Protein AF-A0A7C5S0B5-F1 (afdb_monomer)

Secondary structure (DSSP, 8-state):
----SSSTTTGGGS-SSS-----TT---SS----EESEEEEES-SSS-HHHHHHHHT--SSSPEEHHHHHHHHHHHHHHHHHTT-TT-EEEEEEETTEEEEEEE--BEEEEEEE-S-HHHHHHHHHH---GGGB--HHHHHHHHHHHHHHHT-SEEEEEEEE-TT-TTTTS-HHHHHHHHHHSTT--------EEEEEEEESSPPPSS------TT----

Foldseek 3Di:
DDDDPPPVVVVVVPDPPFDPFDQPPDPPPDDPFQKALEEAEDDDDPDDPVVLCVQLVPDNGDIDTPVSVVSSQVSSQVVLVVQQLPQKDWAWTAHPRYIYIYIDSAAADAEAEADDDPVLSVVLRVQDDDDVNGDGRVSVVVSVVVSCVPVVFPDKDKDKDFDPPPPCLPPRPHNVVVVVVVDPDDRDPPDHGTHMYMYTDNDDDDPDDDDPPDPPPDDD

pLDDT: mean 73.64, std 22.33, range [30.52, 98.06]

Solvent-accessible surface area (backbone atoms only — not comparable to full-atom values): 13646 Å² total; per-residue (Å²): 145,86,88,81,77,78,64,71,64,65,62,60,74,76,49,98,67,88,76,82,79,74,64,94,85,63,85,64,93,74,69,79,83,58,61,21,56,46,78,46,81,43,62,66,77,92,56,54,70,68,56,50,34,60,61,33,66,61,64,98,74,56,74,42,40,60,67,54,50,54,54,21,52,51,40,42,52,53,50,41,41,76,70,22,23,76,55,51,46,77,31,68,48,75,53,97,47,27,32,40,37,40,35,45,56,26,35,47,66,48,80,45,75,48,60,93,46,71,68,62,45,52,52,51,60,71,68,64,78,53,72,93,44,28,46,36,55,56,61,48,52,52,51,52,56,50,48,28,68,75,72,64,40,73,44,78,48,74,48,78,40,73,49,85,82,51,92,53,79,83,49,55,67,54,60,48,50,64,55,53,75,72,49,84,88,66,80,81,74,79,72,50,58,28,26,41,37,35,44,48,35,76,67,79,81,67,98,62,93,75,80,81,83,73,84,81,82,74,89,131

Mean predicted aligned error: 12.92 Å

Nearest PDB structures (foldseek):
  2x8x-assembly1_X  TM=7.520E-01  e=1.114E-07  Thermosynechococcus vestitus
  6wim-assembly1_A  TM=6.550E-01  e=5.922E-06  Escherichia coli
  8bwc-assembly1_A  TM=3.814E-01  e=1.983E-07  Escherichia coli
  7ttc-assembly1_A  TM=4.206E-01  e=3.546E-06  Escherichia coli
  4ql0-assembly1_A  TM=5.187E-01  e=1.124E-05  Bordetella pertussis Tohama I

Sequence (220 aa):
MRIHLSVLFLILLTSPLYSKIYPLDSPSKDTKEQKGNKIKIYGNKIFTNEDILKVGRINDKGSFSRNDIVSTVKRIENFYVSKGYDLVEIGYILLMEEWFIFINEGRIGKIIIKGEDSLKTLLLKNAIRFKEDTFNSIDLKNMMEQIKREYGFKRVQYRLIPIPDNKTTRIPFSQKLTGMFTFENTRSYIEPSYDLMIVVKKKDWGEGLGASLDYSSFGL

Structure (mmCIF, N/CA/C/O backbone):
data_AF-A0A7C5S0B5-F1
#
_entry.id   AF-A0A7C5S0B5-F1
#
loop_
_atom_site.group_PDB
_atom_site.id
_atom_site.type_symbol
_atom_site.label_atom_id
_atom_site.label_alt_id
_atom_site.label_comp_id
_atom_site.label_asym_id
_atom_site.label_entity_id
_atom_site.label_seq_id
_atom_site.pdbx_PDB_ins_code
_atom_site.Cartn_x
_atom_site.Cartn_y
_atom_site.Cartn_z
_atom_site.occupancy
_atom_site.B_iso_or_equiv
_atom_site.auth_seq_id
_atom_site.auth_comp_id
_atom_site.auth_asym_id
_atom_site.auth_atom_id
_atom_site.pdbx_PDB_model_num
ATOM 1 N N . MET A 1 1 ? 8.335 33.887 -24.768 1.00 35.94 1 MET A N 1
ATOM 2 C CA . MET A 1 1 ? 7.779 33.363 -26.032 1.00 35.94 1 MET A CA 1
ATOM 3 C C . MET A 1 1 ? 7.562 31.864 -25.864 1.00 35.94 1 MET A C 1
ATOM 5 O O . MET A 1 1 ? 8.482 31.076 -26.016 1.00 35.94 1 MET A O 1
ATOM 9 N N . ARG A 1 2 ? 6.382 31.499 -25.358 1.00 42.25 2 ARG A N 1
ATOM 10 C CA . ARG A 1 2 ? 5.921 30.127 -25.119 1.00 42.25 2 ARG A CA 1
ATOM 11 C C . ARG A 1 2 ? 4.780 29.904 -26.096 1.00 42.25 2 ARG A C 1
ATOM 13 O O . ARG A 1 2 ? 3.910 30.759 -26.114 1.00 42.25 2 ARG A O 1
ATOM 20 N N . ILE A 1 3 ? 4.843 28.817 -26.859 1.00 40.16 3 ILE A N 1
ATOM 21 C CA . ILE A 1 3 ? 3.796 28.086 -27.602 1.00 40.16 3 ILE A CA 1
ATOM 22 C C . ILE A 1 3 ? 4.568 27.400 -28.736 1.00 40.16 3 ILE A C 1
ATOM 24 O O . ILE A 1 3 ? 5.044 28.093 -29.623 1.00 40.16 3 ILE A O 1
ATOM 28 N N . HIS A 1 4 ? 4.764 26.077 -28.648 1.00 31.73 4 HIS A N 1
ATOM 29 C CA . HIS A 1 4 ? 4.914 25.192 -29.823 1.00 31.73 4 HIS A CA 1
ATOM 30 C C . HIS A 1 4 ? 5.034 23.686 -29.511 1.00 31.73 4 HIS A C 1
ATOM 32 O O . HIS A 1 4 ? 5.333 22.912 -30.412 1.00 31.73 4 HIS A O 1
ATOM 38 N N . LEU A 1 5 ? 4.753 23.220 -28.285 1.00 33.12 5 LEU A N 1
ATOM 39 C CA . LEU A 1 5 ? 4.732 21.772 -28.004 1.00 33.12 5 LEU A CA 1
ATOM 40 C C . LEU A 1 5 ? 3.345 21.118 -28.139 1.00 33.12 5 LEU A C 1
ATOM 42 O O . LEU A 1 5 ? 3.252 19.897 -28.144 1.00 33.12 5 LEU A O 1
ATOM 46 N N . SER A 1 6 ? 2.275 21.905 -28.283 1.00 32.94 6 SER A N 1
ATOM 47 C CA . SER A 1 6 ? 0.892 21.407 -28.220 1.00 32.94 6 SER A CA 1
ATOM 48 C C . SER A 1 6 ? 0.357 20.831 -29.537 1.00 32.94 6 SER A C 1
ATOM 50 O O . SER A 1 6 ? -0.649 20.136 -29.530 1.00 32.94 6 SER A O 1
ATOM 52 N N . VAL A 1 7 ? 0.999 21.112 -30.676 1.00 31.11 7 VAL A N 1
ATOM 53 C CA . VAL A 1 7 ? 0.466 20.727 -32.001 1.00 31.11 7 VAL A CA 1
ATOM 54 C C . VAL A 1 7 ? 1.123 19.454 -32.544 1.00 31.11 7 VAL A C 1
ATOM 56 O O . VAL A 1 7 ? 0.505 18.719 -33.308 1.00 31.11 7 VAL A O 1
ATOM 59 N N . LEU A 1 8 ? 2.340 19.123 -32.099 1.00 32.19 8 LEU A N 1
ATOM 60 C CA . LEU A 1 8 ? 3.055 17.956 -32.623 1.00 32.19 8 LEU A CA 1
ATOM 61 C C . LEU A 1 8 ? 2.500 16.615 -32.105 1.00 32.19 8 LEU A C 1
ATOM 63 O O . LEU A 1 8 ? 2.696 15.592 -32.751 1.00 32.19 8 LEU A O 1
ATOM 67 N N . PHE A 1 9 ? 1.783 16.612 -30.976 1.00 34.41 9 PHE A N 1
ATOM 68 C CA . PHE A 1 9 ? 1.206 15.388 -30.405 1.00 34.41 9 PHE A CA 1
ATOM 69 C C . PHE A 1 9 ? -0.182 15.049 -30.969 1.00 34.41 9 PH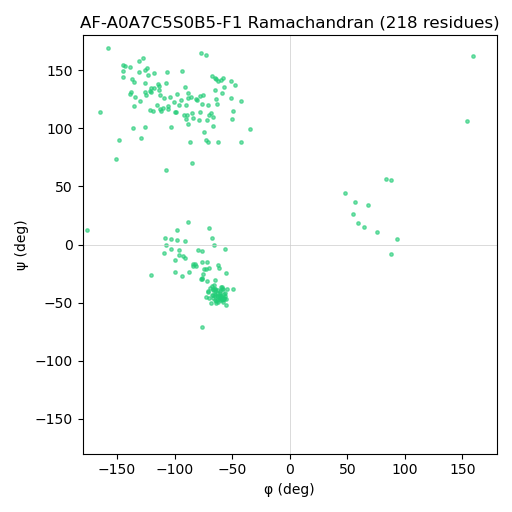E A C 1
ATOM 71 O O . PHE A 1 9 ? -0.553 13.880 -31.019 1.00 34.41 9 PHE A O 1
ATOM 78 N N . LEU A 1 10 ? -0.915 16.047 -31.480 1.00 30.52 10 LEU A N 1
ATOM 79 C CA . LEU A 1 10 ? -2.237 15.836 -32.079 1.00 30.52 10 LEU A CA 1
ATOM 80 C C . LEU A 1 10 ? -2.153 15.192 -33.478 1.00 30.52 10 LEU A C 1
ATOM 82 O O . LEU A 1 10 ? -3.078 14.507 -33.902 1.00 30.52 10 LEU A O 1
ATOM 86 N N . ILE A 1 11 ? -1.030 15.365 -34.186 1.00 32.28 11 ILE A N 1
ATOM 87 C CA . ILE A 1 11 ? -0.817 14.801 -35.533 1.00 32.28 11 ILE A CA 1
ATOM 88 C C . ILE A 1 11 ? -0.384 13.320 -35.482 1.00 32.28 11 ILE A C 1
ATOM 90 O O . ILE A 1 11 ? -0.568 12.591 -36.451 1.00 32.28 11 ILE A O 1
ATOM 94 N N . LEU A 1 12 ? 0.105 12.824 -34.340 1.00 35.41 12 LEU A N 1
ATOM 95 C CA . LEU A 1 12 ? 0.506 11.417 -34.182 1.00 35.41 12 LEU A CA 1
ATOM 96 C C . LEU A 1 12 ? -0.669 10.451 -33.936 1.00 35.41 12 LEU A C 1
ATOM 98 O O . LEU A 1 12 ? -0.467 9.240 -33.898 1.00 35.41 12 LEU A O 1
ATOM 102 N N . LEU A 1 13 ? -1.898 10.962 -33.798 1.00 36.34 13 LEU A N 1
ATOM 103 C CA . LEU A 1 13 ? -3.105 10.161 -33.551 1.00 36.34 13 LEU A CA 1
ATOM 104 C C . LEU A 1 13 ? -3.913 9.816 -34.814 1.00 36.34 13 LEU A C 1
ATOM 106 O O . LEU A 1 13 ? -4.871 9.053 -34.723 1.00 36.34 13 LEU A O 1
ATOM 110 N N . THR A 1 14 ? -3.536 10.325 -35.993 1.00 37.00 14 THR A N 1
ATOM 111 C CA . THR A 1 14 ? -4.18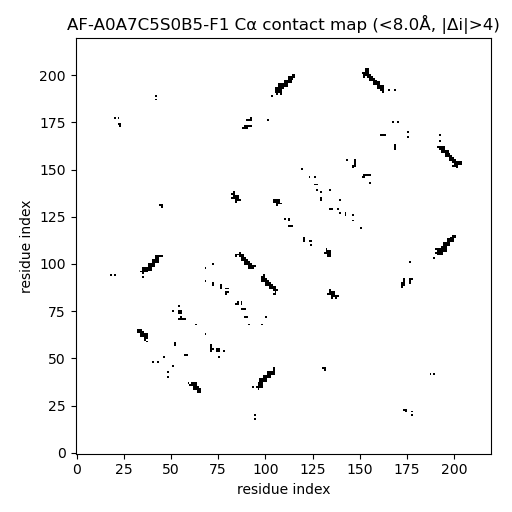7 9.970 -37.273 1.00 37.00 14 THR A CA 1
ATOM 112 C C . THR A 1 14 ? -3.319 9.104 -38.180 1.00 37.00 14 THR A C 1
ATOM 114 O O . THR A 1 14 ? -3.802 8.593 -39.190 1.00 37.00 14 THR A O 1
ATOM 117 N N . SER A 1 15 ? -2.053 8.876 -37.822 1.00 31.83 15 SER A N 1
ATOM 118 C CA . SER A 1 15 ? -1.213 7.908 -38.517 1.00 31.83 15 SER A CA 1
ATOM 119 C C . SER A 1 15 ? -1.527 6.488 -38.024 1.00 31.83 15 SER A C 1
ATOM 121 O O . SER A 1 15 ? -1.350 6.217 -36.837 1.00 31.83 15 SER A O 1
ATOM 123 N N . PRO A 1 16 ? -1.886 5.530 -38.900 1.00 36.62 16 PRO A N 1
ATOM 124 C CA . PRO A 1 16 ? -2.085 4.119 -38.530 1.00 36.62 16 PRO A CA 1
ATOM 125 C C . PRO A 1 16 ? -0.770 3.392 -38.166 1.00 36.62 16 PRO A C 1
ATOM 127 O O . PRO A 1 16 ? -0.713 2.166 -38.084 1.00 36.62 16 PRO A O 1
ATOM 130 N N . LEU A 1 17 ? 0.307 4.145 -37.950 1.00 35.66 17 LEU A N 1
ATOM 131 C CA . LEU A 1 17 ? 1.641 3.683 -37.621 1.00 35.66 17 LEU A CA 1
ATOM 132 C C . LEU A 1 17 ? 1.945 4.114 -36.180 1.00 35.66 17 LEU A C 1
ATOM 134 O O . LEU A 1 17 ? 2.069 5.299 -35.905 1.00 35.66 17 LEU A O 1
ATOM 138 N N . TYR A 1 18 ? 2.109 3.126 -35.295 1.00 39.12 18 TYR A N 1
ATOM 139 C CA . TYR A 1 18 ? 2.697 3.235 -33.949 1.00 39.12 18 TYR A CA 1
ATOM 140 C C . TYR A 1 18 ? 1.822 3.682 -32.761 1.00 39.12 18 TYR A C 1
ATOM 142 O O . TYR A 1 18 ? 2.221 4.507 -31.948 1.00 39.12 18 TYR A O 1
ATOM 150 N N . SER A 1 19 ? 0.723 2.972 -32.509 1.00 34.66 19 SER A N 1
ATOM 151 C CA . SER A 1 19 ? 0.294 2.711 -31.123 1.00 34.66 19 SER A CA 1
ATOM 152 C C . SER A 1 19 ? -0.462 1.385 -31.026 1.00 34.66 19 SER A C 1
ATOM 154 O O . SER A 1 19 ? -1.676 1.320 -30.863 1.00 34.66 19 SER A O 1
ATOM 156 N N . LYS A 1 20 ? 0.263 0.262 -31.116 1.00 36.62 20 LYS A N 1
ATOM 157 C CA . LYS A 1 20 ? -0.316 -1.008 -30.658 1.00 36.62 20 LYS A CA 1
ATOM 158 C C . LYS A 1 20 ? -0.365 -0.984 -29.131 1.00 36.62 20 LYS A C 1
ATOM 160 O O . LYS A 1 20 ? 0.589 -1.363 -28.459 1.00 36.62 20 LYS A O 1
ATOM 165 N N . ILE A 1 21 ? -1.476 -0.491 -28.601 1.00 41.06 21 ILE A N 1
ATOM 166 C CA . ILE A 1 21 ? -1.868 -0.671 -27.207 1.00 41.06 21 ILE A CA 1
ATOM 167 C C . ILE A 1 21 ? -2.290 -2.136 -27.079 1.00 41.06 21 ILE A C 1
ATOM 169 O O . ILE A 1 21 ? -3.320 -2.537 -27.615 1.00 41.06 21 ILE A O 1
ATOM 173 N N . TYR A 1 22 ? -1.466 -2.957 -26.431 1.00 43.47 22 TYR A N 1
ATOM 174 C CA . TYR A 1 22 ? -1.792 -4.361 -26.198 1.00 43.47 22 TYR A CA 1
ATOM 175 C C . TYR A 1 22 ? -2.499 -4.493 -24.844 1.00 43.47 22 TYR A C 1
ATOM 177 O O . TYR A 1 22 ? -1.854 -4.278 -23.815 1.00 43.47 22 TYR A O 1
ATOM 185 N N . PRO A 1 23 ? -3.800 -4.835 -24.802 1.00 41.38 23 PRO A N 1
ATOM 186 C CA . PRO A 1 23 ? -4.447 -5.186 -23.544 1.00 41.38 23 PRO A CA 1
ATOM 187 C C . PRO A 1 23 ? -3.777 -6.434 -22.945 1.00 41.38 23 PRO A C 1
ATOM 189 O O . PRO A 1 23 ? -3.417 -7.362 -23.674 1.00 41.38 23 PRO A O 1
ATOM 192 N N . LEU A 1 24 ? -3.607 -6.450 -21.614 1.00 47.84 24 LEU A N 1
ATOM 193 C CA . LEU A 1 24 ? -2.826 -7.463 -20.882 1.00 47.84 24 LEU A CA 1
ATOM 194 C C . LEU A 1 24 ? -3.266 -8.918 -21.126 1.00 47.84 24 LEU A C 1
ATOM 196 O O . LEU A 1 24 ? -2.424 -9.811 -21.004 1.00 47.84 24 LEU A O 1
ATOM 200 N N . ASP A 1 25 ? -4.526 -9.129 -21.515 1.00 41.09 25 ASP A N 1
ATOM 201 C CA . ASP A 1 25 ? -5.170 -10.446 -21.592 1.00 41.09 25 ASP A CA 1
ATOM 202 C C . ASP A 1 25 ? -5.291 -11.000 -23.022 1.00 41.09 25 ASP A C 1
ATOM 204 O O . ASP A 1 25 ? -5.900 -12.046 -23.228 1.00 41.09 25 ASP A O 1
ATOM 208 N N . SER A 1 26 ? -4.734 -10.327 -24.036 1.00 39.91 26 SER A N 1
ATOM 209 C CA . SER A 1 26 ? -4.741 -10.861 -25.404 1.00 39.91 26 SER A CA 1
ATOM 210 C C . SER A 1 26 ? -3.561 -11.814 -25.630 1.00 39.91 26 SER A C 1
ATOM 212 O O . SER A 1 26 ? -2.416 -11.352 -25.670 1.00 39.91 26 SER A O 1
ATOM 214 N N . PRO A 1 27 ? -3.791 -13.127 -25.838 1.00 35.91 27 PRO A N 1
ATOM 215 C CA . PRO A 1 27 ? -2.754 -14.023 -26.327 1.00 35.91 27 PRO A CA 1
ATOM 216 C C . PRO A 1 27 ? -2.482 -13.687 -27.799 1.00 35.91 27 PRO A C 1
ATOM 218 O O . PRO A 1 27 ? -3.108 -14.236 -28.706 1.00 35.91 27 PRO A O 1
ATOM 221 N N . SER A 1 28 ? -1.575 -12.744 -28.070 1.00 41.66 28 SER A N 1
ATOM 222 C CA . SER A 1 28 ? -1.142 -12.487 -29.443 1.00 41.66 28 SER A CA 1
ATOM 223 C C . SER A 1 28 ? -0.336 -13.683 -29.947 1.00 41.66 28 SER A C 1
ATOM 225 O O . SER A 1 28 ? 0.767 -13.951 -29.480 1.00 41.66 28 SER A O 1
ATOM 227 N N . LYS A 1 29 ? -0.889 -14.395 -30.933 1.00 42.19 29 LYS A N 1
ATOM 228 C CA . LYS A 1 29 ? -0.238 -15.503 -31.655 1.00 42.19 29 LYS A CA 1
ATOM 229 C C . LYS A 1 29 ? 0.977 -15.088 -32.504 1.00 42.19 29 LYS A C 1
ATOM 231 O O . LYS A 1 29 ? 1.617 -15.953 -33.077 1.00 42.19 29 LYS A O 1
ATOM 236 N N . ASP A 1 30 ? 1.328 -13.805 -32.517 1.00 50.88 30 ASP A N 1
ATOM 237 C CA . ASP A 1 30 ? 2.530 -13.258 -33.145 1.00 50.88 30 ASP A CA 1
ATOM 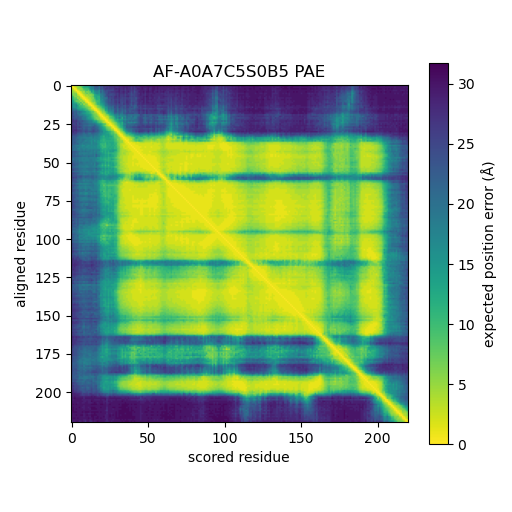238 C C . ASP A 1 30 ? 3.159 -12.250 -32.184 1.00 50.88 30 ASP A C 1
ATOM 240 O O . ASP A 1 30 ? 2.683 -11.120 -32.065 1.00 50.88 30 ASP A O 1
ATOM 244 N N . THR A 1 31 ? 4.208 -12.636 -31.458 1.00 46.72 31 THR A N 1
ATOM 245 C CA . THR A 1 31 ? 4.844 -11.716 -30.505 1.00 46.72 31 THR A CA 1
ATOM 246 C C . THR A 1 31 ? 6.342 -11.674 -30.751 1.00 46.72 31 THR A C 1
ATOM 248 O O . THR A 1 31 ? 7.104 -12.445 -30.175 1.00 46.72 31 THR A O 1
ATOM 251 N N . LYS A 1 32 ? 6.784 -10.729 -31.593 1.00 58.28 32 LYS A N 1
ATOM 252 C CA . LYS A 1 32 ? 8.131 -10.170 -31.422 1.00 58.28 32 LYS A CA 1
ATOM 253 C C . LYS A 1 32 ? 8.240 -9.743 -29.960 1.00 58.28 32 LYS A C 1
ATOM 255 O O . LYS A 1 32 ? 7.362 -9.033 -29.468 1.00 58.28 32 LYS A O 1
ATOM 260 N N . GLU A 1 33 ? 9.265 -10.235 -29.276 1.00 67.12 33 GLU A N 1
ATOM 261 C CA . GLU A 1 33 ? 9.509 -9.972 -27.862 1.00 67.12 33 GLU A CA 1
ATOM 262 C C . GLU A 1 33 ? 9.432 -8.461 -27.596 1.00 67.12 33 GLU A C 1
ATOM 264 O O . GLU A 1 33 ? 10.207 -7.681 -28.151 1.00 67.12 33 GLU A O 1
ATOM 269 N N . GLN A 1 34 ? 8.443 -8.036 -26.806 1.00 73.06 34 GLN A N 1
ATOM 270 C CA . GLN A 1 34 ? 8.265 -6.627 -26.473 1.00 73.06 34 GLN A CA 1
ATOM 271 C C . GLN A 1 34 ? 9.390 -6.199 -25.536 1.00 73.06 34 GLN A C 1
ATOM 273 O O . GLN A 1 34 ? 9.537 -6.758 -24.444 1.00 73.06 34 GLN A O 1
ATOM 278 N N . LYS A 1 35 ? 10.171 -5.215 -25.980 1.00 82.88 35 LYS A N 1
ATOM 279 C CA . LYS A 1 35 ? 11.320 -4.681 -25.260 1.00 82.88 35 LYS A CA 1
ATOM 280 C C . LYS A 1 35 ? 11.194 -3.173 -25.101 1.00 82.88 35 LYS A C 1
ATOM 282 O O . LYS A 1 35 ? 10.766 -2.484 -26.023 1.00 82.88 35 LYS A O 1
ATOM 287 N N . GLY A 1 36 ? 11.559 -2.685 -23.923 1.00 82.94 36 GLY A N 1
ATOM 288 C CA . GLY A 1 36 ? 11.656 -1.261 -23.618 1.00 82.94 36 GLY A CA 1
ATOM 289 C C . GLY A 1 36 ? 12.994 -0.963 -22.959 1.00 82.94 36 GLY A C 1
ATOM 290 O O . GLY A 1 36 ? 13.536 -1.812 -22.263 1.00 82.94 36 GLY A O 1
ATOM 291 N N . ASN A 1 37 ? 13.543 0.224 -23.171 1.00 87.12 37 ASN A N 1
ATOM 292 C CA . ASN A 1 37 ? 14.909 0.560 -22.755 1.00 87.12 37 ASN A CA 1
ATOM 293 C C . ASN A 1 37 ? 14.955 1.431 -21.492 1.00 87.12 37 ASN A C 1
ATOM 295 O O . ASN A 1 37 ? 16.030 1.761 -20.999 1.00 87.12 37 ASN A O 1
ATOM 299 N N . LYS A 1 38 ? 13.789 1.838 -20.980 1.00 88.56 38 LYS A N 1
ATOM 300 C CA . LYS A 1 38 ? 13.650 2.661 -19.775 1.00 88.56 38 LYS A CA 1
ATOM 301 C C . LYS A 1 38 ? 12.432 2.233 -18.975 1.00 88.56 38 LYS A C 1
ATOM 303 O O . LYS A 1 38 ? 11.461 1.735 -19.543 1.00 88.56 38 LYS A O 1
ATOM 308 N N . ILE A 1 39 ? 12.485 2.479 -17.669 1.00 89.44 39 ILE A N 1
ATOM 309 C CA . ILE A 1 39 ? 11.367 2.280 -16.749 1.00 89.44 39 ILE A CA 1
ATOM 310 C C . ILE A 1 39 ? 11.058 3.610 -16.068 1.00 89.44 39 ILE A C 1
ATOM 312 O O . ILE A 1 39 ? 11.959 4.285 -15.573 1.00 89.44 39 ILE A O 1
ATOM 316 N N . LYS A 1 40 ? 9.781 3.980 -16.029 1.00 89.06 40 LYS A N 1
ATOM 317 C CA . LYS A 1 40 ? 9.268 5.124 -15.274 1.00 89.06 40 LYS A CA 1
ATOM 318 C C . LYS A 1 40 ? 8.233 4.637 -14.271 1.00 89.06 40 LYS A C 1
ATOM 320 O O . LYS A 1 40 ? 7.383 3.821 -14.616 1.00 89.06 40 LYS A O 1
ATOM 325 N N . ILE A 1 41 ? 8.318 5.128 -13.040 1.00 89.56 41 ILE A N 1
ATOM 326 C CA . ILE A 1 41 ? 7.463 4.708 -11.926 1.00 89.56 41 ILE A CA 1
ATOM 327 C C . ILE A 1 41 ? 6.588 5.888 -11.501 1.00 89.56 41 ILE A C 1
ATOM 329 O O . ILE A 1 41 ? 7.060 7.025 -11.438 1.00 89.56 41 ILE A O 1
ATOM 333 N N . TYR A 1 42 ? 5.313 5.609 -11.233 1.00 89.31 42 TYR A N 1
ATOM 334 C CA . TYR A 1 42 ? 4.315 6.596 -10.833 1.00 89.31 42 TYR A CA 1
ATOM 335 C C . TYR A 1 42 ? 3.412 6.066 -9.721 1.00 89.31 42 TYR A C 1
ATOM 337 O O . TYR A 1 42 ? 3.124 4.873 -9.654 1.00 89.31 42 TYR A O 1
ATOM 345 N N . GLY A 1 43 ? 2.881 6.983 -8.911 1.00 87.06 43 GLY A N 1
ATOM 346 C CA . GLY A 1 43 ? 1.859 6.690 -7.900 1.00 87.06 43 GLY A CA 1
ATOM 347 C C . GLY A 1 43 ? 2.406 6.273 -6.533 1.00 87.06 43 GLY A C 1
ATOM 348 O O . GLY A 1 43 ? 1.646 6.240 -5.571 1.00 87.06 43 GLY A O 1
ATOM 349 N N . ASN A 1 44 ? 3.716 6.054 -6.412 1.00 91.38 44 ASN A N 1
ATOM 350 C CA . ASN A 1 44 ? 4.377 5.833 -5.132 1.00 91.38 44 ASN A CA 1
ATOM 351 C C . ASN A 1 44 ? 4.542 7.147 -4.353 1.00 91.38 44 ASN A C 1
ATOM 353 O O . ASN A 1 44 ? 5.184 8.092 -4.816 1.00 91.38 44 ASN A O 1
ATOM 357 N N . LYS A 1 45 ? 3.965 7.203 -3.154 1.00 92.69 45 LYS A N 1
ATOM 358 C CA . LYS A 1 45 ? 4.137 8.291 -2.183 1.00 92.69 45 LYS A CA 1
ATOM 359 C C . LYS A 1 45 ? 4.713 7.792 -0.864 1.00 92.69 45 LYS A C 1
ATOM 361 O O . LYS A 1 45 ? 5.350 8.558 -0.143 1.00 92.69 45 LYS A O 1
ATOM 366 N N . ILE A 1 46 ? 4.499 6.521 -0.529 1.00 95.88 46 ILE A N 1
ATOM 367 C CA . ILE A 1 46 ? 5.023 5.927 0.701 1.00 95.88 46 ILE A CA 1
ATOM 368 C C . ILE A 1 46 ? 6.531 5.705 0.611 1.00 95.88 46 ILE A C 1
ATOM 370 O O . ILE A 1 46 ? 7.233 6.028 1.577 1.00 95.88 46 ILE A O 1
ATOM 374 N N . PHE A 1 47 ? 6.994 5.161 -0.515 1.00 96.19 47 PHE A N 1
ATOM 375 C CA . PHE A 1 47 ? 8.395 4.837 -0.793 1.00 96.19 47 PHE A CA 1
ATOM 376 C C . PHE A 1 47 ? 8.907 5.649 -1.979 1.00 96.19 47 PHE A C 1
ATOM 378 O O . PHE A 1 47 ? 8.146 5.969 -2.897 1.00 96.19 47 PHE A O 1
ATOM 385 N N . THR A 1 48 ? 10.194 5.991 -1.972 1.00 94.94 48 THR A N 1
ATOM 386 C CA . THR A 1 48 ? 10.768 6.818 -3.039 1.00 94.94 48 THR A CA 1
ATOM 387 C C . THR A 1 48 ? 11.015 5.998 -4.303 1.00 94.94 48 THR A C 1
ATOM 389 O O . THR A 1 48 ? 11.027 4.767 -4.272 1.00 94.94 48 THR A O 1
ATOM 392 N N . ASN A 1 49 ? 11.234 6.664 -5.440 1.00 91.75 49 ASN A N 1
ATOM 393 C CA . ASN A 1 49 ? 11.564 5.957 -6.680 1.00 91.75 49 ASN A CA 1
ATOM 394 C C . ASN A 1 49 ? 12.835 5.116 -6.524 1.00 91.75 49 ASN A C 1
ATOM 396 O O . ASN A 1 49 ? 12.899 4.007 -7.045 1.00 91.75 49 ASN A O 1
ATOM 400 N N . GLU A 1 50 ? 13.818 5.601 -5.770 1.00 93.44 50 GLU A N 1
ATOM 401 C CA . GLU A 1 50 ? 15.068 4.894 -5.492 1.00 93.44 50 GLU A CA 1
ATOM 402 C C . GLU A 1 50 ? 14.822 3.590 -4.720 1.00 93.44 50 GLU A C 1
ATOM 404 O O . GLU A 1 50 ? 15.401 2.557 -5.068 1.00 93.44 50 GLU A O 1
ATOM 409 N N . ASP A 1 51 ? 13.926 3.606 -3.726 1.00 94.75 51 ASP A N 1
ATOM 410 C CA . ASP A 1 51 ? 13.524 2.402 -2.991 1.00 94.75 51 ASP A CA 1
ATOM 411 C C . ASP A 1 51 ? 12.901 1.367 -3.936 1.00 94.75 51 ASP A C 1
ATOM 413 O O . ASP A 1 51 ? 13.279 0.190 -3.926 1.00 94.75 51 ASP A O 1
ATOM 417 N N . ILE A 1 52 ? 11.974 1.815 -4.791 1.00 95.38 52 ILE A N 1
ATOM 418 C CA . ILE A 1 52 ? 11.263 0.942 -5.731 1.00 95.38 52 ILE A CA 1
ATOM 419 C C . ILE A 1 52 ? 12.214 0.370 -6.786 1.00 95.38 52 ILE A C 1
ATOM 421 O O . ILE A 1 52 ? 12.165 -0.830 -7.058 1.00 95.38 52 ILE A O 1
ATOM 425 N N . LEU A 1 53 ? 13.112 1.184 -7.347 1.00 92.50 53 LEU A N 1
ATOM 426 C CA . LEU A 1 53 ? 14.121 0.734 -8.311 1.00 92.50 53 LEU A CA 1
ATOM 427 C C . LEU A 1 53 ? 15.045 -0.320 -7.691 1.00 92.50 53 LEU A C 1
ATOM 429 O O . LEU A 1 53 ? 15.291 -1.371 -8.294 1.00 92.50 53 LEU A O 1
ATOM 433 N N . LYS A 1 54 ? 15.491 -0.091 -6.450 1.00 94.25 54 LYS A N 1
ATOM 434 C CA . LYS A 1 54 ? 16.352 -1.018 -5.707 1.00 94.25 54 LYS A CA 1
ATOM 435 C C . LYS A 1 54 ? 15.661 -2.355 -5.439 1.00 94.25 54 LYS A C 1
ATOM 437 O O . LYS A 1 54 ? 16.245 -3.407 -5.700 1.00 94.25 54 LYS A O 1
ATOM 442 N N . VAL A 1 55 ? 14.420 -2.337 -4.955 1.00 95.50 55 VAL A N 1
ATOM 443 C CA . VAL A 1 55 ? 13.612 -3.550 -4.713 1.00 95.50 55 VAL A CA 1
ATOM 444 C C . VAL A 1 55 ? 13.304 -4.280 -6.020 1.00 95.50 55 VAL A C 1
ATOM 446 O O . VAL A 1 55 ? 13.424 -5.506 -6.106 1.00 95.50 55 VAL A O 1
ATOM 449 N N . GLY A 1 56 ? 12.951 -3.520 -7.056 1.00 91.75 56 GLY A N 1
ATOM 450 C CA . GLY A 1 56 ? 12.693 -4.015 -8.400 1.00 91.75 56 GLY A CA 1
ATOM 451 C C . GLY A 1 56 ? 13.915 -4.659 -9.050 1.00 91.75 56 GLY A C 1
ATOM 452 O O . GLY A 1 56 ? 13.744 -5.455 -9.973 1.00 91.75 56 GLY A O 1
ATOM 453 N N . ARG A 1 57 ? 15.123 -4.398 -8.525 1.00 91.12 57 ARG A N 1
ATOM 454 C CA . ARG A 1 57 ? 16.418 -4.754 -9.129 1.00 91.12 57 ARG A CA 1
ATOM 455 C C . ARG A 1 57 ? 16.555 -4.175 -10.537 1.00 91.12 57 ARG A C 1
ATOM 457 O O . ARG A 1 57 ? 17.093 -4.822 -11.430 1.00 91.12 57 ARG A O 1
ATOM 464 N N . ILE A 1 58 ? 16.022 -2.973 -10.724 1.00 85.88 58 ILE A N 1
ATOM 465 C CA . ILE A 1 58 ? 16.085 -2.252 -11.988 1.00 85.88 58 ILE A CA 1
ATOM 466 C C . ILE A 1 58 ? 17.449 -1.569 -12.060 1.00 85.88 58 ILE A C 1
ATOM 468 O O . ILE A 1 58 ? 17.830 -0.828 -11.156 1.00 85.88 58 ILE A O 1
ATOM 472 N N . ASN A 1 59 ? 18.184 -1.827 -13.133 1.00 79.50 59 ASN A N 1
ATOM 473 C CA . ASN A 1 59 ? 19.415 -1.133 -13.475 1.00 79.50 59 ASN A CA 1
ATOM 474 C C . ASN A 1 59 ? 19.164 -0.207 -14.673 1.00 79.50 59 ASN A C 1
ATOM 476 O O . ASN A 1 59 ? 18.537 -0.608 -15.640 1.00 79.50 59 ASN A O 1
ATOM 480 N N . ASP A 1 60 ? 19.710 1.009 -14.679 1.00 68.75 60 ASP A N 1
ATOM 481 C CA . ASP A 1 60 ? 19.476 1.992 -15.763 1.00 68.75 60 ASP A CA 1
ATOM 482 C C . ASP A 1 60 ? 20.094 1.603 -17.124 1.00 68.75 60 ASP A C 1
ATOM 484 O O . ASP A 1 60 ? 20.111 2.388 -18.073 1.00 68.75 60 ASP A O 1
ATOM 488 N N . LYS A 1 61 ? 20.656 0.397 -17.224 1.00 66.94 61 LYS A N 1
ATOM 489 C CA . LYS A 1 61 ? 21.371 -0.116 -18.387 1.00 66.94 61 LYS A CA 1
ATOM 490 C C . LYS A 1 61 ? 20.753 -1.441 -18.799 1.00 66.94 61 LYS A C 1
ATOM 492 O O . LYS A 1 61 ? 21.065 -2.475 -18.215 1.00 66.94 61 LYS A O 1
ATOM 497 N N . GLY A 1 62 ? 19.919 -1.417 -19.829 1.00 72.50 62 GLY A N 1
ATOM 498 C CA . GLY A 1 62 ? 19.402 -2.645 -20.411 1.00 72.50 62 GLY A CA 1
ATOM 499 C C . GLY A 1 62 ? 18.134 -2.441 -21.214 1.00 72.50 62 GLY A C 1
ATOM 500 O O . GLY A 1 62 ? 17.442 -1.434 -21.095 1.00 72.50 62 GLY A O 1
ATOM 501 N N . SER A 1 63 ? 17.849 -3.436 -22.042 1.00 85.06 63 SER A N 1
ATOM 502 C CA . SER A 1 63 ? 16.543 -3.608 -22.652 1.00 85.06 63 SER A CA 1
ATOM 503 C C . SER A 1 63 ? 15.753 -4.579 -21.779 1.00 85.06 63 SER A C 1
ATOM 505 O O . SER A 1 63 ? 16.231 -5.676 -21.499 1.00 85.06 63 SER A O 1
ATOM 507 N N . PHE A 1 64 ? 14.577 -4.170 -21.323 1.00 88.44 64 PHE A N 1
ATOM 508 C CA . PHE A 1 64 ? 13.703 -4.941 -20.449 1.00 88.44 64 PHE A CA 1
ATOM 509 C C . PHE A 1 64 ? 12.654 -5.668 -21.272 1.00 88.44 64 PHE A C 1
ATOM 511 O O . PHE A 1 64 ? 11.839 -5.033 -21.955 1.00 88.44 64 PHE A O 1
ATOM 518 N N . SER A 1 65 ? 12.646 -6.993 -21.170 1.00 90.31 65 SER A N 1
ATOM 519 C CA . SER A 1 65 ? 11.563 -7.818 -21.690 1.00 90.31 65 SER A CA 1
ATOM 520 C C . SER A 1 65 ? 10.309 -7.677 -20.822 1.00 90.31 65 SER A C 1
ATOM 522 O O . SER A 1 65 ? 10.361 -7.276 -19.655 1.00 90.31 65 SER A O 1
ATOM 524 N N . ARG A 1 66 ? 9.157 -8.092 -21.357 1.00 88.06 66 ARG A N 1
ATOM 525 C CA . ARG A 1 66 ? 7.920 -8.208 -20.566 1.00 88.06 66 ARG A CA 1
ATOM 526 C C . ARG A 1 66 ? 8.108 -9.083 -19.318 1.00 88.06 66 ARG A C 1
ATOM 528 O O . ARG A 1 66 ? 7.570 -8.753 -18.265 1.00 88.06 66 ARG A O 1
ATOM 535 N N . ASN A 1 67 ? 8.875 -10.170 -19.415 1.00 90.19 67 ASN A N 1
ATOM 536 C CA . ASN A 1 67 ? 9.112 -11.079 -18.290 1.00 90.19 67 ASN A CA 1
ATOM 537 C C . ASN A 1 67 ? 9.917 -10.402 -17.173 1.00 90.19 67 ASN A C 1
ATOM 539 O O . ASN A 1 67 ? 9.600 -10.577 -15.993 1.00 90.19 67 ASN A O 1
ATOM 543 N N . ASP A 1 68 ? 10.895 -9.568 -17.536 1.00 91.38 68 ASP A N 1
ATOM 544 C CA . ASP A 1 68 ? 11.660 -8.778 -16.570 1.00 91.38 68 ASP A CA 1
ATOM 545 C C . ASP A 1 68 ? 10.734 -7.839 -15.796 1.00 91.38 68 ASP A C 1
ATOM 547 O O . ASP A 1 68 ? 10.781 -7.804 -14.564 1.00 91.38 68 ASP A O 1
ATOM 551 N N . ILE A 1 69 ? 9.832 -7.148 -16.498 1.00 91.50 69 ILE A N 1
ATOM 552 C CA . ILE A 1 69 ? 8.854 -6.235 -15.893 1.00 91.50 69 ILE A CA 1
ATOM 553 C C . ILE A 1 69 ? 7.863 -6.968 -14.995 1.00 91.50 69 ILE A C 1
ATOM 555 O O . ILE A 1 69 ? 7.642 -6.528 -13.870 1.00 91.50 69 ILE A O 1
ATOM 559 N N . VAL A 1 70 ? 7.323 -8.111 -15.424 1.00 91.06 70 VAL A N 1
ATOM 560 C CA . VAL A 1 70 ? 6.435 -8.935 -14.583 1.00 91.06 70 VAL A CA 1
ATOM 561 C C . VAL A 1 70 ? 7.141 -9.343 -13.290 1.00 91.06 70 VAL A C 1
ATOM 563 O O . VAL A 1 70 ? 6.583 -9.200 -12.202 1.00 91.06 70 VAL A O 1
ATOM 566 N N . SER A 1 71 ? 8.391 -9.801 -13.387 1.00 92.81 71 SER A N 1
ATOM 567 C CA . SER A 1 71 ? 9.167 -10.203 -12.212 1.00 92.81 71 SER A CA 1
ATOM 568 C C . SER A 1 71 ? 9.453 -9.021 -11.275 1.00 92.81 71 SER A C 1
ATOM 570 O O . SER A 1 71 ? 9.394 -9.162 -10.054 1.00 92.81 71 SER A O 1
ATOM 572 N N . THR A 1 72 ? 9.731 -7.849 -11.845 1.00 94.06 72 THR A N 1
ATOM 573 C CA . THR A 1 72 ? 9.975 -6.589 -11.137 1.00 94.06 72 THR A CA 1
ATOM 574 C C . THR A 1 72 ? 8.733 -6.132 -10.390 1.00 94.06 72 THR A C 1
ATOM 576 O O . THR A 1 72 ? 8.798 -5.903 -9.184 1.00 94.06 72 THR A O 1
ATOM 579 N N . VAL A 1 73 ? 7.589 -6.083 -11.071 1.00 93.62 73 VAL A N 1
ATOM 580 C CA . VAL A 1 73 ? 6.287 -5.743 -10.486 1.00 93.62 73 VAL A CA 1
ATOM 581 C C . VAL A 1 73 ? 5.969 -6.674 -9.322 1.00 93.62 73 VAL A C 1
ATOM 583 O O . VAL A 1 73 ? 5.616 -6.195 -8.248 1.00 93.62 73 VAL A O 1
ATOM 586 N N . LYS A 1 74 ? 6.201 -7.985 -9.476 1.00 95.00 74 LYS A N 1
ATOM 587 C CA . LYS A 1 74 ? 5.952 -8.944 -8.394 1.00 95.00 74 LYS A CA 1
ATOM 588 C C . LYS A 1 74 ? 6.853 -8.724 -7.178 1.00 95.00 74 LYS A C 1
ATOM 590 O O . LYS A 1 74 ? 6.399 -8.863 -6.045 1.00 95.00 74 LYS A O 1
ATOM 595 N N . ARG A 1 75 ? 8.125 -8.367 -7.387 1.00 97.25 75 ARG A N 1
ATOM 596 C CA . ARG A 1 75 ? 9.043 -8.014 -6.288 1.00 97.25 75 ARG A CA 1
ATOM 597 C C . ARG A 1 75 ? 8.573 -6.773 -5.538 1.00 97.25 75 ARG A C 1
ATOM 599 O O . ARG A 1 75 ? 8.596 -6.778 -4.310 1.00 97.25 75 ARG A O 1
ATOM 606 N N . ILE A 1 76 ? 8.147 -5.744 -6.266 1.00 96.75 76 ILE A N 1
ATOM 607 C CA . ILE A 1 76 ? 7.653 -4.498 -5.673 1.00 96.75 76 ILE A CA 1
ATOM 608 C C . ILE A 1 76 ? 6.367 -4.772 -4.884 1.00 96.75 76 ILE A C 1
ATOM 610 O O . ILE A 1 76 ? 6.284 -4.394 -3.721 1.00 96.75 76 ILE A O 1
ATOM 614 N N . GLU A 1 77 ? 5.407 -5.495 -5.463 1.00 95.75 77 GLU A N 1
ATOM 615 C CA . GLU A 1 77 ? 4.158 -5.881 -4.792 1.00 95.75 77 GLU A CA 1
ATOM 616 C C . GLU A 1 77 ? 4.441 -6.635 -3.484 1.00 95.75 77 GLU A C 1
ATOM 618 O O . GLU A 1 77 ? 3.989 -6.229 -2.414 1.00 95.75 77 GLU A O 1
ATOM 623 N N . ASN A 1 78 ? 5.278 -7.677 -3.539 1.00 97.38 78 ASN A N 1
ATOM 624 C CA . ASN A 1 78 ? 5.660 -8.448 -2.355 1.00 97.38 78 ASN A CA 1
ATOM 625 C C . ASN A 1 78 ? 6.349 -7.583 -1.288 1.00 97.38 78 ASN A C 1
ATOM 627 O O . ASN A 1 78 ? 6.152 -7.807 -0.095 1.00 97.38 78 ASN A O 1
ATOM 631 N N . PHE A 1 79 ? 7.159 -6.601 -1.693 1.00 98.06 79 PHE A N 1
ATOM 632 C CA . PHE A 1 79 ? 7.787 -5.666 -0.765 1.00 98.06 79 PHE A CA 1
ATOM 633 C C . PHE A 1 79 ? 6.748 -4.813 -0.030 1.00 98.06 79 PHE A C 1
ATOM 635 O O . PHE A 1 79 ? 6.784 -4.769 1.199 1.00 98.06 79 PHE A O 1
ATOM 642 N N . TYR A 1 80 ? 5.791 -4.212 -0.741 1.00 97.94 80 TYR A N 1
ATOM 643 C CA . TYR A 1 80 ? 4.692 -3.456 -0.129 1.00 97.94 80 TYR A CA 1
ATOM 644 C C . TYR A 1 80 ? 3.879 -4.324 0.843 1.00 97.94 80 TYR A C 1
ATOM 646 O O . TYR A 1 80 ? 3.705 -3.945 2.004 1.00 97.94 80 TYR A O 1
ATOM 654 N N . VAL A 1 81 ? 3.471 -5.523 0.416 1.00 97.50 81 VAL A N 1
ATOM 655 C CA . VAL A 1 81 ? 2.718 -6.472 1.256 1.00 97.50 81 VAL A CA 1
ATOM 656 C C . VAL A 1 81 ? 3.518 -6.871 2.498 1.00 97.50 81 VAL A C 1
ATOM 658 O O . VAL A 1 81 ? 2.992 -6.857 3.606 1.00 97.50 81 VAL A O 1
ATOM 661 N N . SER A 1 82 ? 4.826 -7.126 2.369 1.00 97.62 82 SER A N 1
ATOM 662 C CA . SER A 1 82 ? 5.687 -7.447 3.524 1.00 97.62 82 SER A CA 1
ATOM 663 C C . SER A 1 82 ? 5.773 -6.318 4.559 1.00 97.62 82 SER A C 1
ATOM 665 O O . SER A 1 82 ? 6.137 -6.554 5.712 1.00 97.62 82 SER A O 1
ATOM 667 N N . LYS A 1 83 ? 5.449 -5.086 4.152 1.00 97.94 83 LYS A N 1
ATOM 668 C CA . LYS A 1 83 ? 5.395 -3.897 5.006 1.00 97.94 83 LYS A CA 1
ATOM 669 C C . LYS A 1 83 ? 3.977 -3.567 5.482 1.00 97.94 83 LYS A C 1
ATOM 671 O O . LYS A 1 83 ? 3.817 -2.567 6.173 1.00 97.94 83 LYS A O 1
ATOM 676 N N . GLY A 1 84 ? 2.977 -4.394 5.165 1.00 97.62 84 GLY A N 1
ATOM 677 C CA . GLY A 1 84 ? 1.585 -4.244 5.605 1.00 97.62 84 GLY A CA 1
ATOM 678 C C . GLY A 1 84 ? 0.674 -3.484 4.638 1.00 97.62 84 GLY A C 1
ATOM 679 O O . GLY A 1 84 ? -0.481 -3.231 4.975 1.00 97.62 84 GLY A O 1
ATOM 680 N N . TYR A 1 85 ? 1.158 -3.103 3.452 1.00 97.31 85 TYR A N 1
ATOM 681 C CA . TYR A 1 85 ? 0.356 -2.417 2.431 1.00 97.31 85 TYR A CA 1
ATOM 682 C C . TYR A 1 85 ? -0.418 -3.429 1.578 1.00 97.31 85 TYR A C 1
ATOM 684 O O . TYR A 1 85 ? -0.109 -3.655 0.411 1.00 97.31 85 TYR A O 1
ATOM 692 N N . A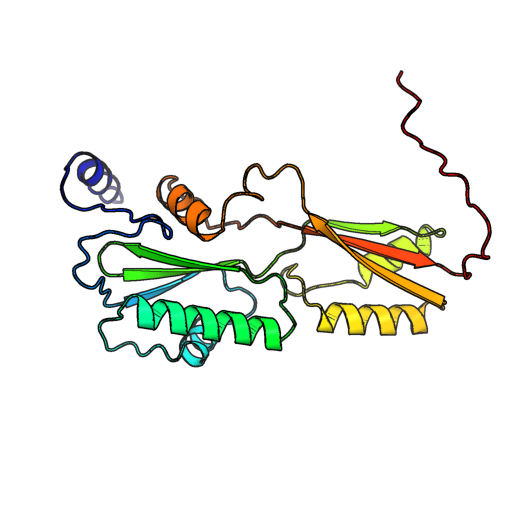SP A 1 86 ? -1.422 -4.062 2.182 1.00 94.00 86 ASP A N 1
ATOM 693 C CA . ASP A 1 86 ? -2.144 -5.197 1.585 1.00 94.00 86 ASP A CA 1
ATOM 694 C C . ASP A 1 86 ? -3.063 -4.815 0.414 1.00 94.00 86 ASP A C 1
ATOM 696 O O . ASP A 1 86 ? -3.517 -5.684 -0.325 1.00 94.00 86 ASP A O 1
ATOM 700 N N . LEU A 1 87 ? -3.361 -3.523 0.257 1.00 93.00 87 LEU A N 1
ATOM 701 C CA . LEU A 1 87 ? -4.226 -2.992 -0.803 1.00 93.00 87 LEU A CA 1
ATOM 702 C C . LEU A 1 87 ? -3.446 -2.435 -1.993 1.00 93.00 87 LEU A C 1
ATOM 704 O O . LEU A 1 87 ? -4.019 -1.724 -2.820 1.00 93.00 87 LEU A O 1
ATOM 708 N N . VAL A 1 88 ? -2.146 -2.721 -2.060 1.00 93.00 88 VAL A N 1
ATOM 709 C CA . VAL A 1 88 ? -1.322 -2.296 -3.184 1.00 93.00 88 VAL A CA 1
ATOM 710 C C . VAL A 1 88 ? -1.785 -2.986 -4.471 1.00 93.00 88 VAL A C 1
ATOM 712 O O . VAL A 1 88 ? -1.969 -4.200 -4.513 1.00 93.00 88 VAL A O 1
ATOM 715 N N . GLU A 1 89 ? -1.932 -2.219 -5.545 1.00 90.00 89 GLU A N 1
ATOM 716 C CA . GLU A 1 89 ? -2.134 -2.738 -6.896 1.00 90.00 89 GLU A CA 1
ATOM 717 C C . GLU A 1 89 ? -1.076 -2.127 -7.807 1.00 90.00 89 GLU A C 1
ATOM 719 O O . GLU A 1 89 ? -0.859 -0.914 -7.809 1.00 90.00 89 GLU A O 1
ATOM 724 N N . ILE A 1 90 ? -0.402 -2.964 -8.594 1.00 89.31 90 ILE A N 1
ATOM 725 C CA . ILE A 1 90 ? 0.659 -2.510 -9.491 1.00 89.31 90 ILE A CA 1
ATOM 726 C C . ILE A 1 90 ? 0.343 -2.967 -10.905 1.00 89.31 90 ILE A C 1
ATOM 728 O O . ILE A 1 90 ? 0.071 -4.138 -11.164 1.00 89.31 90 ILE A O 1
ATOM 732 N N . GLY A 1 91 ? 0.392 -2.022 -11.833 1.00 86.75 91 GLY A N 1
ATOM 733 C CA . GLY A 1 91 ? 0.154 -2.244 -13.251 1.00 86.75 91 GLY A CA 1
ATOM 734 C C . GLY A 1 91 ? 1.297 -1.686 -14.077 1.00 86.75 91 GLY A C 1
ATOM 735 O O . GLY A 1 91 ? 2.069 -0.848 -13.611 1.00 86.75 91 GLY A O 1
ATOM 736 N N . TYR A 1 92 ? 1.415 -2.158 -15.312 1.00 87.25 92 TYR A N 1
ATOM 737 C CA . TYR A 1 92 ? 2.450 -1.691 -16.219 1.00 87.25 92 TYR A CA 1
ATOM 738 C C . TYR A 1 92 ? 1.957 -1.638 -17.667 1.00 87.25 92 TYR A C 1
ATOM 740 O O . TYR A 1 92 ? 1.051 -2.379 -18.050 1.00 87.25 92 TYR A O 1
ATOM 748 N N . ILE A 1 93 ? 2.572 -0.775 -18.474 1.00 84.62 93 ILE A N 1
ATOM 749 C CA . ILE A 1 93 ? 2.333 -0.653 -19.919 1.00 84.62 93 ILE A CA 1
ATOM 750 C C . ILE A 1 93 ? 3.639 -0.300 -20.641 1.00 84.62 93 ILE A C 1
ATOM 752 O O . ILE A 1 93 ? 4.498 0.370 -20.070 1.00 84.62 93 ILE A O 1
ATOM 756 N N . LEU A 1 94 ? 3.789 -0.746 -21.889 1.00 85.56 94 LEU A N 1
ATOM 757 C CA . LEU A 1 94 ? 4.882 -0.346 -22.779 1.00 85.56 94 LEU A CA 1
ATOM 758 C C . LEU A 1 94 ? 4.380 0.718 -23.756 1.00 85.56 94 LEU A C 1
ATOM 760 O O . LEU A 1 94 ? 3.446 0.457 -24.514 1.00 85.56 94 LEU A O 1
ATOM 764 N N . LEU A 1 95 ? 5.014 1.890 -23.771 1.00 83.19 95 LEU A N 1
ATOM 765 C CA . LEU A 1 95 ? 4.716 2.983 -24.700 1.00 83.19 95 LEU A CA 1
ATOM 766 C C . LEU A 1 95 ? 6.018 3.605 -25.194 1.00 83.19 95 LEU A C 1
ATOM 768 O O . LEU A 1 95 ? 6.878 3.930 -24.385 1.00 83.19 95 LEU A O 1
ATOM 772 N N . MET A 1 96 ? 6.154 3.795 -26.510 1.00 84.25 96 MET A N 1
ATOM 773 C CA . MET A 1 96 ? 7.325 4.454 -27.116 1.00 84.25 96 MET A CA 1
ATOM 774 C C . MET A 1 96 ? 8.672 3.903 -26.597 1.00 84.25 96 MET A C 1
ATOM 776 O O . MET A 1 96 ? 9.572 4.666 -26.270 1.00 84.25 96 MET A O 1
ATOM 780 N N . GLU A 1 97 ? 8.791 2.572 -26.489 1.00 86.19 97 GLU A N 1
ATOM 781 C CA . GLU A 1 97 ? 9.977 1.871 -25.955 1.00 86.19 97 GLU A CA 1
ATOM 782 C C . GLU A 1 97 ? 10.296 2.138 -24.469 1.00 86.19 97 GLU A C 1
ATOM 784 O O . GLU A 1 97 ? 11.377 1.793 -23.987 1.00 86.19 97 GLU A O 1
ATOM 789 N N . GLU A 1 98 ? 9.361 2.697 -23.706 1.00 87.56 98 GLU A N 1
ATOM 790 C CA . GLU A 1 98 ? 9.478 2.897 -22.264 1.00 87.56 98 GLU A CA 1
ATOM 791 C C . GLU A 1 98 ? 8.394 2.107 -21.521 1.00 87.56 98 GLU A C 1
ATOM 793 O O . GLU A 1 98 ? 7.215 2.117 -21.884 1.00 87.56 98 GLU A O 1
ATOM 798 N N . TRP A 1 99 ? 8.791 1.420 -20.454 1.00 88.69 99 TRP A N 1
ATOM 799 C CA . TRP A 1 99 ? 7.861 0.781 -19.537 1.00 88.69 99 TRP A CA 1
ATOM 800 C C . TRP A 1 99 ? 7.412 1.782 -18.479 1.00 88.69 99 TRP A C 1
ATOM 802 O O . TRP A 1 99 ? 8.225 2.381 -17.777 1.00 88.69 99 TRP A O 1
ATOM 812 N N . PHE A 1 100 ? 6.106 1.926 -18.327 1.00 87.38 100 PHE A N 1
ATOM 813 C CA . PHE A 1 100 ? 5.492 2.732 -17.284 1.00 87.38 100 PHE A CA 1
ATOM 814 C C . PHE A 1 100 ? 4.916 1.785 -16.244 1.00 87.38 100 PHE A C 1
ATOM 816 O O . PHE A 1 100 ? 4.054 0.976 -16.576 1.00 87.38 100 PHE A O 1
ATOM 823 N N . ILE A 1 101 ? 5.396 1.878 -15.007 1.00 89.12 101 ILE A N 1
ATOM 824 C CA . ILE A 1 101 ? 4.878 1.148 -13.852 1.00 89.12 101 ILE A CA 1
ATOM 825 C C . ILE A 1 101 ? 4.056 2.122 -13.016 1.00 89.12 101 ILE A C 1
ATOM 827 O O . ILE A 1 101 ? 4.532 3.186 -12.621 1.00 89.12 101 ILE A O 1
ATOM 831 N N . PHE A 1 102 ? 2.823 1.739 -12.729 1.00 89.00 102 PHE A N 1
ATOM 832 C CA . PHE A 1 102 ? 1.897 2.501 -11.910 1.00 89.00 102 PHE A CA 1
ATOM 833 C C . PHE A 1 102 ? 1.617 1.739 -10.631 1.00 89.00 102 PHE A C 1
ATOM 835 O O . PHE A 1 102 ? 1.336 0.543 -10.671 1.00 89.00 102 PHE A O 1
ATOM 842 N N . ILE A 1 103 ? 1.682 2.446 -9.512 1.00 89.44 103 ILE A N 1
ATOM 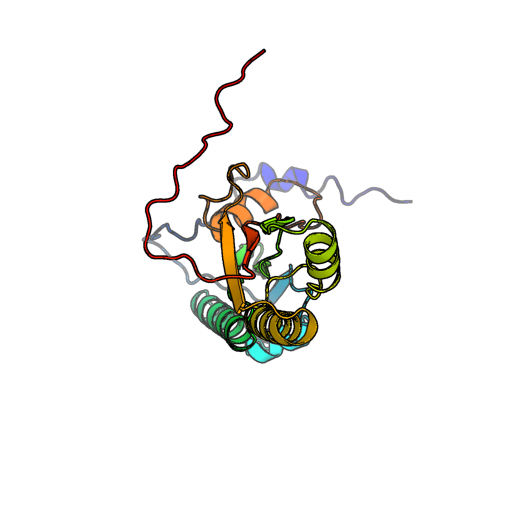843 C CA . ILE A 1 103 ? 1.479 1.898 -8.180 1.00 89.44 103 ILE A CA 1
ATOM 844 C C . ILE A 1 103 ? 0.274 2.609 -7.572 1.00 89.44 103 ILE A C 1
ATOM 846 O O . ILE A 1 103 ? 0.295 3.815 -7.336 1.00 89.44 103 ILE A O 1
ATOM 850 N N . ASN A 1 104 ? -0.787 1.853 -7.327 1.00 90.31 104 ASN A N 1
ATOM 851 C CA . ASN A 1 104 ? -1.858 2.232 -6.424 1.00 90.31 104 ASN A CA 1
ATOM 852 C C . ASN A 1 104 ? -1.487 1.702 -5.042 1.00 90.31 104 ASN A C 1
ATOM 854 O O . ASN A 1 104 ? -1.523 0.499 -4.824 1.00 90.31 104 ASN A O 1
ATOM 858 N N . GLU A 1 105 ? -1.119 2.573 -4.107 1.00 91.56 105 GLU A N 1
ATOM 859 C CA . GLU A 1 105 ? -0.684 2.131 -2.775 1.00 91.56 105 GLU A CA 1
ATOM 860 C C . GLU A 1 105 ? -1.851 1.690 -1.870 1.00 91.56 105 GLU A C 1
ATOM 862 O O . GLU A 1 105 ? -1.610 1.168 -0.785 1.00 91.56 105 GLU A O 1
ATOM 867 N N . GLY A 1 106 ? -3.106 1.857 -2.310 1.00 91.31 106 GLY A N 1
ATOM 868 C CA . GLY A 1 106 ? -4.282 1.410 -1.563 1.00 91.31 106 GLY A CA 1
ATOM 869 C C . GLY A 1 106 ? -4.797 2.450 -0.569 1.00 91.31 106 GLY A C 1
ATOM 870 O O . GLY A 1 106 ? -4.926 2.183 0.629 1.00 91.31 106 GLY A O 1
ATOM 871 N N . ARG A 1 107 ? -5.090 3.661 -1.059 1.00 92.25 107 ARG A N 1
ATOM 872 C CA . ARG A 1 107 ? -5.675 4.734 -0.240 1.00 92.25 107 ARG A CA 1
ATOM 873 C C . ARG A 1 107 ? -7.068 4.364 0.266 1.00 92.25 107 ARG A C 1
ATOM 875 O O . ARG A 1 107 ? -7.868 3.765 -0.458 1.00 92.25 107 ARG A O 1
ATOM 882 N N . ILE A 1 108 ? -7.357 4.775 1.496 1.00 92.50 108 ILE A N 1
ATOM 883 C CA . ILE A 1 108 ? -8.677 4.667 2.114 1.00 92.50 108 ILE A CA 1
ATOM 884 C C . ILE A 1 108 ? -9.477 5.936 1.826 1.00 92.50 108 ILE A C 1
ATOM 886 O O . ILE A 1 108 ? -8.960 7.044 1.942 1.00 92.50 108 ILE A O 1
ATOM 890 N N . GLY A 1 109 ? -10.749 5.777 1.457 1.00 91.12 109 GLY A N 1
ATOM 891 C CA . GLY A 1 109 ? -11.660 6.897 1.223 1.00 91.12 109 GLY A CA 1
ATOM 892 C C . GLY A 1 109 ? -12.137 7.519 2.529 1.00 91.12 109 GLY A C 1
ATOM 893 O O . GLY A 1 109 ? -11.758 8.632 2.889 1.00 91.12 109 GLY A O 1
ATOM 894 N N . LYS A 1 110 ? -12.986 6.797 3.254 1.00 91.94 110 LYS A N 1
ATOM 895 C CA . LYS A 1 110 ? -13.561 7.218 4.533 1.00 91.94 110 LYS A CA 1
ATOM 896 C C . LYS A 1 110 ? -13.247 6.207 5.622 1.00 91.94 110 LYS A C 1
ATOM 898 O O . LYS A 1 110 ? -13.246 5.000 5.398 1.00 91.94 110 LYS A O 1
ATOM 903 N N . ILE A 1 111 ? -13.063 6.716 6.837 1.00 92.44 111 ILE A N 1
ATOM 904 C CA . ILE A 1 111 ? -13.042 5.905 8.055 1.00 92.44 111 ILE A CA 1
ATOM 905 C C . ILE A 1 111 ? -14.414 6.028 8.722 1.00 92.44 111 ILE A C 1
ATOM 907 O O . ILE A 1 111 ? -14.811 7.109 9.166 1.00 92.44 111 ILE A O 1
ATOM 911 N N . ILE A 1 112 ? -15.144 4.918 8.769 1.00 91.44 112 ILE A N 1
ATOM 912 C CA . ILE A 1 112 ? -16.496 4.800 9.316 1.00 91.44 112 ILE A CA 1
ATOM 913 C C . ILE A 1 112 ? -16.398 4.079 10.654 1.00 91.44 112 ILE A C 1
ATOM 915 O O . ILE A 1 112 ? -16.023 2.911 10.703 1.00 91.44 112 ILE A O 1
ATOM 919 N N . ILE A 1 113 ? -16.769 4.741 11.744 1.00 90.44 113 ILE A N 1
ATOM 920 C CA . ILE A 1 113 ? -16.745 4.127 13.074 1.00 90.44 113 ILE A CA 1
ATOM 921 C C . ILE A 1 113 ? -18.178 3.898 13.541 1.00 90.44 113 ILE A C 1
ATOM 923 O O . ILE A 1 113 ? -18.991 4.819 13.559 1.00 90.44 113 ILE A O 1
ATOM 927 N N . LYS A 1 114 ? -18.478 2.655 13.916 1.00 87.69 114 LYS A N 1
ATOM 928 C CA . LYS A 1 114 ? -19.745 2.235 14.514 1.00 87.69 114 LYS A CA 1
ATOM 929 C C . LYS A 1 114 ? -19.510 1.874 15.977 1.00 87.69 114 LYS A C 1
ATOM 931 O O . LYS A 1 114 ? -18.777 0.928 16.273 1.00 87.69 114 LYS A O 1
ATOM 936 N N . GLY A 1 115 ? -20.144 2.614 16.878 1.00 79.62 115 GLY A N 1
ATOM 937 C CA . GLY A 1 115 ? -20.055 2.420 18.322 1.00 79.62 115 GLY A CA 1
ATOM 938 C C . GLY A 1 115 ? -21.254 3.028 19.047 1.00 79.62 115 GLY A C 1
ATOM 939 O O . GLY A 1 115 ? -22.040 3.754 18.447 1.00 79.62 115 GLY A O 1
ATOM 940 N N . GLU A 1 116 ? -21.388 2.714 20.334 1.00 68.25 116 GLU A N 1
ATOM 941 C CA . GLU A 1 116 ? -22.509 3.155 21.185 1.00 68.25 116 GLU A CA 1
ATOM 942 C C . GLU A 1 116 ? -22.308 4.564 21.779 1.00 68.25 116 GLU A C 1
ATOM 944 O O . GLU A 1 116 ? -23.264 5.190 22.219 1.00 68.25 116 GLU A O 1
ATOM 949 N N . ASP A 1 117 ? -21.068 5.069 21.799 1.00 76.06 117 ASP A N 1
ATOM 950 C CA . ASP A 1 117 ? -20.672 6.317 22.467 1.00 76.06 117 ASP A CA 1
ATOM 951 C C . ASP A 1 117 ? -20.068 7.298 21.448 1.00 76.06 117 ASP A C 1
ATOM 953 O O . ASP A 1 117 ? -19.023 7.025 20.842 1.00 76.06 117 ASP A O 1
ATOM 957 N N . SER A 1 118 ? -20.735 8.436 21.238 1.00 76.06 118 SER A N 1
ATOM 958 C CA . SER A 1 118 ? -20.375 9.434 20.222 1.00 76.06 118 SER A CA 1
ATOM 959 C C . SER A 1 118 ? -19.050 10.147 20.513 1.00 76.06 118 SER A C 1
ATOM 961 O O . SER A 1 118 ? -18.280 10.391 19.581 1.00 76.06 118 SER A O 1
ATOM 963 N N . LEU A 1 119 ? -18.724 10.417 21.783 1.00 78.25 119 LEU A N 1
ATOM 964 C CA . LEU A 1 119 ? -17.467 11.071 22.167 1.00 78.25 119 LEU A CA 1
ATOM 965 C C . LEU A 1 119 ? -16.280 10.140 21.938 1.00 78.25 119 LEU A C 1
ATOM 967 O O . LEU A 1 119 ? -15.288 10.525 21.319 1.00 78.25 119 LEU A O 1
ATOM 971 N N . LYS A 1 120 ? -16.395 8.879 22.362 1.00 77.12 120 LYS A N 1
ATOM 972 C CA . LYS A 1 120 ? -15.340 7.887 22.112 1.00 77.12 120 LYS A CA 1
ATOM 973 C C . LYS A 1 120 ? -15.176 7.575 20.628 1.00 77.12 120 LYS A C 1
ATOM 975 O O . LYS A 1 120 ? -14.059 7.364 20.169 1.00 77.12 120 LYS A O 1
ATOM 980 N N . THR A 1 121 ? -16.271 7.586 19.873 1.00 79.25 121 THR A N 1
ATOM 981 C CA . THR A 1 121 ? -16.251 7.454 18.410 1.00 79.25 121 THR A CA 1
ATOM 982 C C . THR A 1 121 ? -15.456 8.582 17.749 1.00 79.25 121 THR A C 1
ATOM 984 O O . THR A 1 121 ? -14.669 8.328 16.836 1.00 79.25 121 THR A O 1
ATOM 987 N N . LEU A 1 122 ? -15.591 9.817 18.239 1.00 82.19 122 LEU A N 1
ATOM 988 C CA . LEU A 1 122 ? -14.802 10.949 17.755 1.00 82.19 122 LEU A CA 1
ATOM 989 C C . LEU A 1 122 ? -13.310 10.813 18.104 1.00 82.19 122 LEU A C 1
ATOM 991 O O . LEU A 1 122 ? -12.461 11.043 17.244 1.00 82.19 122 LEU A O 1
ATOM 995 N N . LEU A 1 123 ? -12.983 10.390 19.330 1.00 82.12 123 LEU A N 1
ATOM 996 C CA . LEU A 1 123 ? -11.594 10.147 19.750 1.00 82.12 123 LEU A CA 1
ATOM 997 C C . LEU A 1 123 ? -10.925 9.058 18.903 1.00 82.12 123 LEU A C 1
ATOM 999 O O . LEU A 1 123 ? -9.813 9.251 18.416 1.00 82.12 123 LEU A O 1
ATOM 1003 N N . LEU A 1 124 ? -11.638 7.960 18.640 1.00 83.56 124 LEU A N 1
ATOM 1004 C CA . LEU A 1 124 ? -11.199 6.896 17.734 1.00 83.56 124 LEU A CA 1
ATOM 1005 C C . LEU A 1 124 ? -10.866 7.437 16.344 1.00 83.56 124 LEU A C 1
ATOM 1007 O O . LEU A 1 124 ? -9.810 7.122 15.798 1.00 83.56 124 LEU A O 1
ATOM 1011 N N . LYS A 1 125 ? -11.743 8.279 15.786 1.00 85.38 125 LYS A N 1
ATOM 1012 C CA . LYS A 1 125 ? -11.538 8.878 14.463 1.00 85.38 125 LYS A CA 1
ATOM 1013 C C . LYS A 1 125 ? -10.252 9.699 14.403 1.00 85.38 125 LYS A C 1
ATOM 1015 O O . LYS A 1 125 ? -9.555 9.654 13.398 1.00 85.38 125 LYS A O 1
ATOM 1020 N N . ASN A 1 126 ? -9.934 10.421 15.474 1.00 85.38 126 ASN A N 1
ATOM 1021 C CA . ASN A 1 126 ? -8.732 11.251 15.553 1.00 85.38 126 ASN A CA 1
ATOM 1022 C C . ASN A 1 126 ? -7.447 10.442 15.784 1.00 85.38 126 ASN A C 1
ATOM 1024 O O . ASN A 1 126 ? -6.374 10.888 15.363 1.00 85.38 126 ASN A O 1
ATOM 1028 N N . ALA A 1 127 ? -7.562 9.291 16.452 1.00 87.00 127 ALA A N 1
ATOM 1029 C CA . ALA A 1 127 ? -6.451 8.397 16.765 1.00 87.00 127 ALA A CA 1
ATOM 1030 C C . ALA A 1 127 ? -5.995 7.562 15.560 1.00 87.00 127 ALA A C 1
ATOM 1032 O O . ALA A 1 127 ? -4.819 7.223 15.459 1.00 87.00 127 ALA A O 1
ATOM 1033 N N . ILE A 1 128 ? -6.902 7.237 14.635 1.00 91.38 128 ILE A N 1
ATOM 1034 C CA . ILE A 1 128 ? -6.560 6.448 13.449 1.00 91.38 128 ILE A CA 1
ATOM 1035 C C . ILE A 1 128 ? -6.000 7.373 12.378 1.00 91.38 128 ILE A C 1
ATOM 1037 O O . ILE A 1 128 ? -6.730 8.156 11.769 1.00 91.38 128 ILE A O 1
ATOM 1041 N N . ARG A 1 129 ? -4.696 7.265 12.134 1.00 91.88 129 ARG A N 1
ATOM 1042 C CA . ARG A 1 129 ? -3.998 8.050 11.117 1.00 91.88 129 ARG A CA 1
ATOM 1043 C C . ARG A 1 129 ? -3.080 7.151 10.313 1.00 91.88 129 ARG A C 1
ATOM 1045 O O . ARG A 1 129 ? -2.244 6.452 10.874 1.00 91.88 129 ARG A O 1
ATOM 1052 N N . PHE A 1 130 ? -3.231 7.210 8.998 1.00 94.19 130 PHE A N 1
ATOM 1053 C CA . PHE A 1 130 ? -2.366 6.515 8.057 1.00 94.19 130 PHE A CA 1
ATOM 1054 C C . PHE A 1 130 ? -1.449 7.511 7.354 1.00 94.19 130 PHE A C 1
ATOM 1056 O O . PHE A 1 130 ? -1.835 8.654 7.104 1.00 94.19 130 PHE A O 1
ATOM 1063 N N . LYS A 1 131 ? -0.240 7.070 7.004 1.00 94.19 131 LYS A N 1
ATOM 1064 C CA . LYS A 1 131 ? 0.660 7.848 6.147 1.00 94.19 131 LYS A CA 1
ATOM 1065 C C . LYS A 1 131 ? 0.010 7.999 4.766 1.00 94.19 131 LYS A C 1
ATOM 1067 O O . LYS A 1 131 ? -0.355 6.994 4.168 1.00 94.19 131 LYS A O 1
ATOM 1072 N N . GLU A 1 132 ? -0.141 9.233 4.278 1.00 92.31 132 GLU A N 1
ATOM 1073 C CA . GLU A 1 132 ? -0.746 9.551 2.964 1.00 92.31 132 GLU A CA 1
ATOM 1074 C C . GLU A 1 132 ? -2.167 8.980 2.734 1.00 92.31 132 GLU A C 1
ATOM 1076 O O . GLU A 1 132 ? -2.579 8.743 1.595 1.00 92.31 132 GLU A O 1
ATOM 1081 N N . ASP A 1 133 ? -2.931 8.753 3.810 1.00 92.81 133 ASP A N 1
ATOM 1082 C CA . ASP A 1 133 ? -4.229 8.051 3.796 1.00 92.81 133 ASP A CA 1
ATOM 1083 C C . ASP A 1 133 ? -4.159 6.608 3.254 1.00 92.81 133 ASP A C 1
ATOM 1085 O O . ASP A 1 133 ? -5.172 6.026 2.860 1.00 92.81 133 ASP A O 1
ATOM 1089 N N . THR A 1 134 ? -2.967 6.014 3.213 1.00 94.69 134 THR A N 1
ATOM 1090 C CA . THR A 1 134 ? -2.720 4.694 2.628 1.00 94.69 134 THR A CA 1
ATOM 1091 C C . THR A 1 134 ? -2.921 3.588 3.655 1.00 94.69 134 THR A C 1
ATOM 1093 O O . THR A 1 134 ? -2.296 3.596 4.715 1.00 94.69 134 THR A O 1
ATOM 1096 N N . PHE A 1 135 ? -3.764 2.601 3.339 1.00 96.50 135 PHE A N 1
ATOM 1097 C CA . PHE A 1 135 ? -4.028 1.489 4.247 1.00 96.50 135 PHE A CA 1
ATOM 1098 C C . PHE A 1 135 ? -2.753 0.716 4.586 1.00 96.50 135 PHE A C 1
ATOM 1100 O O . PHE A 1 135 ? -2.031 0.265 3.698 1.00 96.50 135 PHE A O 1
ATOM 1107 N N . ASN A 1 136 ? -2.533 0.495 5.879 1.00 97.81 136 ASN A N 1
ATOM 1108 C CA . ASN A 1 136 ? -1.501 -0.405 6.363 1.00 97.81 136 ASN A CA 1
ATOM 1109 C C . ASN A 1 136 ? -2.060 -1.286 7.488 1.00 97.81 136 ASN A C 1
ATOM 1111 O O . ASN A 1 136 ? -2.515 -0.781 8.519 1.00 97.81 136 ASN A O 1
ATOM 1115 N N . SER A 1 137 ? -2.059 -2.603 7.295 1.00 96.69 137 SER A N 1
ATOM 1116 C CA . SER A 1 137 ? -2.660 -3.548 8.242 1.00 96.69 137 SER A CA 1
ATOM 1117 C C . SER A 1 137 ? -1.865 -3.698 9.534 1.00 96.69 137 SER A C 1
ATOM 1119 O O . SER A 1 137 ? -2.464 -3.905 10.593 1.00 96.69 137 SER A O 1
ATOM 1121 N N . ILE A 1 138 ? -0.539 -3.558 9.474 1.00 97.12 138 ILE A N 1
ATOM 1122 C CA . ILE A 1 138 ? 0.339 -3.604 10.647 1.00 97.12 138 ILE A CA 1
ATOM 1123 C C . ILE A 1 138 ? 0.075 -2.375 11.516 1.00 97.12 138 ILE A C 1
ATOM 1125 O O . ILE A 1 138 ? -0.205 -2.520 12.710 1.00 97.12 138 ILE A O 1
ATOM 1129 N N . ASP A 1 139 ? 0.075 -1.185 10.914 1.00 96.88 139 ASP A N 1
ATOM 1130 C CA . ASP A 1 139 ? -0.228 0.065 11.615 1.00 96.88 139 ASP A CA 1
ATOM 1131 C C . ASP A 1 139 ? -1.636 0.025 12.202 1.00 96.88 139 ASP A C 1
ATOM 1133 O O . ASP A 1 139 ? -1.824 0.327 13.381 1.00 96.88 139 ASP A O 1
ATOM 1137 N N . LEU A 1 140 ? -2.630 -0.421 11.423 1.00 95.62 140 LEU A N 1
ATOM 1138 C CA . LEU A 1 140 ? -4.000 -0.551 11.910 1.00 95.62 140 LEU A CA 1
ATOM 1139 C C . LEU A 1 140 ? -4.074 -1.490 13.111 1.00 95.62 140 LEU A C 1
ATOM 1141 O O . LEU A 1 140 ? -4.668 -1.131 14.125 1.00 95.62 140 LEU A O 1
ATOM 1145 N N . LYS A 1 141 ? -3.453 -2.670 13.041 1.00 94.56 141 LYS A N 1
ATOM 1146 C CA . LYS A 1 141 ? -3.422 -3.618 14.160 1.00 94.56 141 LYS A CA 1
ATOM 1147 C C . LYS A 1 141 ? -2.822 -2.977 15.412 1.00 94.56 141 LYS A C 1
ATOM 1149 O O . LYS A 1 141 ? -3.422 -3.072 16.481 1.00 94.56 141 LYS A O 1
ATOM 1154 N N . ASN A 1 142 ? -1.691 -2.288 15.278 1.00 94.81 142 ASN A N 1
ATOM 1155 C CA . ASN A 1 142 ? -1.027 -1.613 16.393 1.00 94.81 142 ASN A CA 1
ATOM 1156 C C . ASN A 1 142 ? -1.908 -0.507 16.995 1.00 94.81 142 ASN A C 1
ATOM 1158 O O . ASN A 1 142 ? -2.087 -0.465 18.215 1.00 94.81 142 ASN A O 1
ATOM 1162 N N . MET A 1 143 ? -2.525 0.324 16.149 1.00 93.88 143 MET A N 1
ATOM 1163 C CA . MET A 1 143 ? -3.471 1.362 16.569 1.00 93.88 143 MET A CA 1
ATOM 1164 C C . MET A 1 143 ? -4.677 0.763 17.299 1.00 93.88 143 MET A C 1
ATOM 1166 O O . ME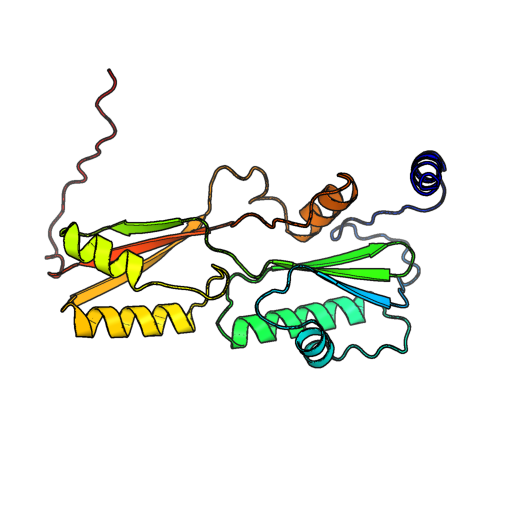T A 1 143 ? -5.069 1.268 18.349 1.00 93.88 143 MET A O 1
ATOM 1170 N N . MET A 1 144 ? -5.255 -0.333 16.796 1.00 91.19 144 MET A N 1
ATOM 1171 C CA . MET A 1 144 ? -6.408 -0.985 17.430 1.00 91.19 144 MET A CA 1
ATOM 1172 C C . MET A 1 144 ? -6.052 -1.557 18.805 1.00 91.19 144 MET A C 1
ATOM 1174 O O . MET A 1 144 ? -6.843 -1.434 19.740 1.00 91.19 144 MET A O 1
ATOM 1178 N N . GLU A 1 145 ? -4.867 -2.149 18.957 1.00 91.62 145 GLU A N 1
ATOM 1179 C CA . GLU A 1 145 ? -4.394 -2.645 20.252 1.00 91.62 145 GLU A CA 1
ATOM 1180 C C . GLU A 1 145 ? -4.131 -1.510 21.248 1.00 91.62 145 GLU A C 1
ATOM 1182 O O . GLU A 1 145 ? -4.485 -1.628 22.422 1.00 91.62 145 GLU A O 1
ATOM 1187 N N . GLN A 1 146 ? -3.571 -0.386 20.795 1.00 90.88 146 GLN A N 1
ATOM 1188 C CA . GLN A 1 146 ? -3.419 0.804 21.634 1.00 90.88 146 GLN A CA 1
ATOM 1189 C C . GLN A 1 146 ? -4.778 1.349 22.087 1.00 90.88 146 GLN 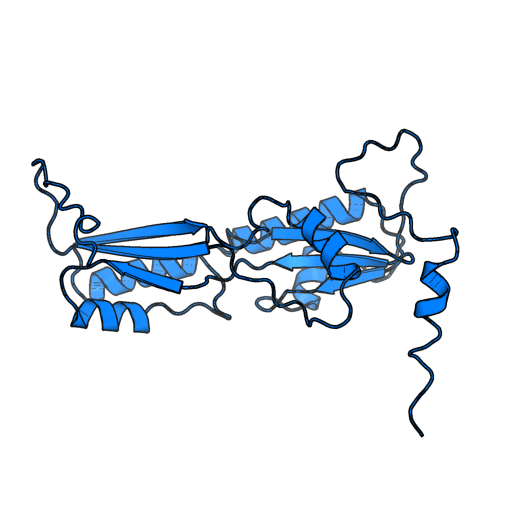A C 1
ATOM 1191 O O . GLN A 1 146 ? -5.003 1.531 23.281 1.00 90.88 146 GLN A O 1
ATOM 1196 N N . ILE A 1 147 ? -5.707 1.524 21.150 1.00 87.06 147 ILE A N 1
ATOM 1197 C CA . ILE A 1 147 ? -7.065 2.011 21.402 1.00 87.06 147 ILE A CA 1
ATOM 1198 C C . ILE A 1 147 ? -7.813 1.132 22.411 1.00 87.06 147 ILE A C 1
ATOM 1200 O O . ILE A 1 147 ? -8.501 1.652 23.293 1.00 87.06 147 ILE A O 1
ATOM 1204 N N . LYS A 1 148 ? -7.695 -0.200 22.306 1.00 87.62 148 LYS A N 1
ATOM 1205 C CA . LYS A 1 148 ? -8.312 -1.127 23.268 1.00 87.62 148 LYS A CA 1
ATOM 1206 C C . LYS A 1 148 ? -7.828 -0.854 24.688 1.00 87.62 148 LYS A C 1
ATOM 1208 O O . LYS A 1 148 ? -8.658 -0.766 25.593 1.00 87.62 148 LYS A O 1
ATOM 1213 N N . ARG A 1 149 ? -6.511 -0.695 24.865 1.00 88.06 149 ARG A N 1
ATOM 1214 C CA . ARG A 1 149 ? -5.887 -0.428 26.169 1.00 88.06 149 ARG A CA 1
ATOM 1215 C C . ARG A 1 149 ? -6.273 0.941 26.721 1.00 88.06 149 ARG A C 1
ATOM 1217 O O . ARG A 1 149 ? -6.641 1.033 27.883 1.00 88.06 149 ARG A O 1
ATOM 1224 N N . GLU A 1 150 ? -6.219 1.978 25.892 1.00 87.38 150 GLU A N 1
ATOM 1225 C CA . GLU A 1 150 ? -6.422 3.368 26.317 1.00 87.38 150 GLU A CA 1
ATOM 1226 C C . GLU A 1 150 ? -7.883 3.671 26.679 1.00 87.38 150 GLU A C 1
ATOM 1228 O O . GLU A 1 150 ? -8.159 4.336 27.675 1.00 87.38 150 GLU A O 1
ATOM 1233 N N . TYR A 1 151 ? -8.840 3.138 25.914 1.00 83.38 151 TYR A N 1
ATOM 1234 C CA . TYR A 1 151 ? -10.261 3.485 26.061 1.00 83.38 151 TYR A CA 1
ATOM 1235 C C . TYR A 1 151 ? -11.123 2.386 26.696 1.00 83.38 151 TYR A C 1
ATOM 1237 O O . TYR A 1 151 ? -12.338 2.579 26.874 1.00 83.38 151 TYR A O 1
ATOM 1245 N N . GLY A 1 152 ? -10.511 1.247 27.042 1.00 83.56 152 GLY A N 1
ATOM 1246 C CA . GLY A 1 152 ? -11.159 0.113 27.704 1.00 83.56 152 GLY A CA 1
ATOM 1247 C C . GLY A 1 152 ? -12.174 -0.618 26.822 1.00 83.56 152 GLY A C 1
ATOM 1248 O O . GLY A 1 152 ? -13.211 -1.069 27.314 1.00 83.56 152 GLY A O 1
ATOM 1249 N N . PHE A 1 153 ? -11.931 -0.697 25.511 1.00 83.81 153 PHE A N 1
ATOM 1250 C CA . PHE A 1 153 ? -12.795 -1.464 24.609 1.00 83.81 153 PHE A CA 1
ATOM 1251 C C . PHE A 1 153 ? -12.500 -2.959 24.724 1.00 83.81 153 PHE A C 1
ATOM 1253 O O . PHE A 1 153 ? -11.363 -3.385 24.537 1.00 83.81 153 PHE A O 1
ATOM 1260 N N . LYS A 1 154 ? -13.540 -3.771 24.950 1.00 82.88 154 LYS A N 1
ATOM 1261 C CA . LYS A 1 154 ? -13.407 -5.236 24.974 1.00 82.88 154 LYS A CA 1
ATOM 1262 C C . LYS A 1 154 ? -13.150 -5.811 23.586 1.00 82.88 154 LYS A C 1
ATOM 1264 O O . LYS A 1 154 ? -12.340 -6.718 23.421 1.00 82.88 154 LYS A O 1
ATOM 1269 N N . ARG A 1 155 ? -13.843 -5.278 22.574 1.00 83.56 155 ARG A N 1
ATOM 1270 C CA . ARG A 1 155 ? -13.752 -5.766 21.197 1.00 83.56 155 ARG A CA 1
ATOM 1271 C C . ARG A 1 155 ? -13.711 -4.607 20.215 1.00 83.56 155 ARG A C 1
ATOM 1273 O O . ARG A 1 155 ? -14.567 -3.725 20.238 1.00 83.56 155 ARG A O 1
ATOM 1280 N N . VAL A 1 156 ? -12.728 -4.667 19.326 1.00 86.94 156 VAL A N 1
ATOM 1281 C CA . VAL A 1 156 ? -12.567 -3.761 18.190 1.00 86.94 156 VAL A CA 1
ATOM 1282 C C . VAL A 1 156 ? -12.355 -4.628 16.960 1.00 86.94 156 VAL A C 1
ATOM 1284 O O . VAL A 1 156 ? -11.476 -5.491 16.955 1.00 86.94 156 VAL A O 1
ATOM 1287 N N . GLN A 1 157 ? -13.204 -4.456 15.955 1.00 89.94 157 GLN A N 1
ATOM 1288 C CA . GLN A 1 157 ? -13.118 -5.158 14.678 1.00 89.94 157 GLN A CA 1
ATOM 1289 C C . GLN A 1 157 ? -13.061 -4.141 13.554 1.00 89.94 157 GLN A C 1
ATOM 1291 O O . GLN A 1 157 ? -13.636 -3.064 13.680 1.00 89.94 157 GLN A O 1
ATOM 1296 N N . TYR A 1 158 ? -12.434 -4.501 12.441 1.00 92.69 158 TYR A N 1
ATOM 1297 C CA . TYR A 1 158 ? -12.453 -3.679 11.243 1.00 92.69 158 TYR A CA 1
ATOM 1298 C C . TYR A 1 158 ? -12.811 -4.509 10.014 1.00 92.69 158 TYR A C 1
ATOM 1300 O O . TYR A 1 158 ? -12.681 -5.735 10.015 1.00 92.69 158 TYR A O 1
ATOM 1308 N N . ARG A 1 159 ? -13.301 -3.829 8.982 1.00 94.19 159 ARG A N 1
ATOM 1309 C CA . ARG A 1 159 ? -13.585 -4.376 7.657 1.00 94.19 159 ARG A CA 1
ATOM 1310 C C . ARG A 1 159 ? -13.285 -3.315 6.609 1.00 94.19 159 ARG A C 1
ATOM 1312 O O . ARG A 1 159 ? -13.557 -2.139 6.834 1.00 94.19 159 ARG A O 1
ATOM 1319 N N . LEU A 1 160 ? -12.770 -3.745 5.467 1.00 92.88 160 LEU A N 1
ATOM 1320 C CA . LEU A 1 160 ? -12.672 -2.907 4.279 1.00 92.88 160 LEU A CA 1
ATOM 1321 C C . LEU A 1 160 ? -13.967 -3.036 3.482 1.00 92.88 160 LEU A C 1
ATOM 1323 O O . LEU A 1 160 ? -14.449 -4.146 3.254 1.00 92.88 160 LEU A O 1
ATOM 1327 N N . ILE A 1 161 ? -14.545 -1.904 3.102 1.00 92.62 161 ILE A N 1
ATOM 1328 C CA . ILE A 1 161 ? -15.800 -1.832 2.358 1.00 92.62 161 ILE A CA 1
ATOM 1329 C C . ILE A 1 161 ? -15.485 -1.287 0.972 1.00 92.62 161 ILE A C 1
ATOM 1331 O O . ILE A 1 161 ? -15.033 -0.148 0.882 1.00 92.62 161 ILE A O 1
ATOM 1335 N N . PRO A 1 162 ? -15.708 -2.063 -0.101 1.00 88.00 162 PRO A N 1
ATOM 1336 C CA . PRO A 1 162 ? -15.547 -1.560 -1.458 1.00 88.00 162 PRO A CA 1
ATOM 1337 C C . PRO A 1 162 ? -16.436 -0.337 -1.689 1.00 88.00 162 PRO A C 1
ATOM 1339 O O . PRO A 1 162 ? -17.611 -0.352 -1.318 1.00 88.00 162 PRO A O 1
ATOM 1342 N N . ILE A 1 163 ? -15.897 0.703 -2.323 1.00 87.00 163 ILE A N 1
ATOM 1343 C CA . ILE A 1 163 ? -16.670 1.895 -2.686 1.00 87.00 163 ILE A CA 1
ATOM 1344 C C . ILE A 1 163 ? -17.501 1.560 -3.944 1.00 87.00 163 ILE A C 1
ATOM 1346 O O . ILE A 1 163 ? -16.906 1.307 -4.997 1.00 87.00 163 ILE A O 1
ATOM 1350 N N . PRO A 1 164 ? -18.852 1.518 -3.866 1.00 65.31 164 PRO A N 1
ATOM 1351 C CA . PRO A 1 164 ? -19.697 0.957 -4.931 1.00 65.31 164 PRO A CA 1
ATOM 1352 C C . PRO A 1 164 ? -19.760 1.784 -6.219 1.00 65.31 164 PRO A C 1
ATOM 1354 O O . PRO A 1 164 ? -20.135 1.248 -7.257 1.00 65.31 164 PRO A O 1
ATOM 1357 N N . ASP A 1 165 ? -19.431 3.076 -6.147 1.00 57.31 165 ASP A N 1
ATOM 1358 C CA . ASP A 1 165 ? -19.776 4.051 -7.191 1.00 57.31 165 ASP A CA 1
ATOM 1359 C C . ASP A 1 165 ? -18.589 4.528 -8.033 1.00 57.31 165 ASP A C 1
ATOM 1361 O O . ASP A 1 165 ? -18.730 5.374 -8.915 1.00 57.31 165 ASP A O 1
ATOM 1365 N N . ASN A 1 166 ? -17.406 3.946 -7.830 1.00 52.06 166 ASN A N 1
ATOM 1366 C CA . ASN A 1 166 ? -16.403 4.032 -8.874 1.00 52.06 166 ASN A CA 1
ATOM 1367 C C . ASN A 1 166 ? -16.809 2.970 -9.917 1.00 52.06 1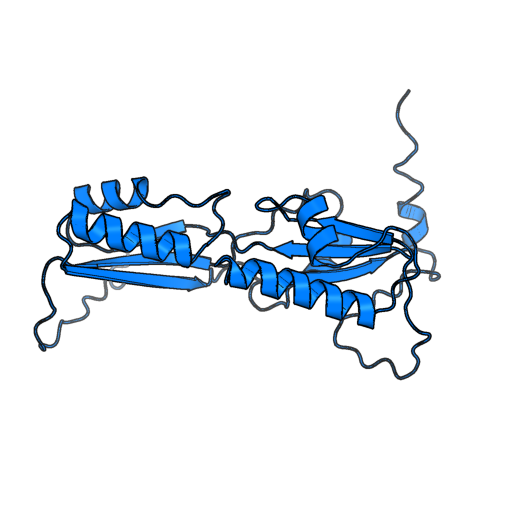66 ASN A C 1
ATOM 1369 O O . ASN A 1 166 ? -16.734 1.769 -9.687 1.00 52.06 166 ASN A O 1
ATOM 1373 N N . LYS A 1 167 ? -17.321 3.383 -11.086 1.00 45.66 167 LYS A N 1
ATOM 1374 C CA . LYS A 1 167 ? -17.625 2.466 -12.219 1.00 45.66 167 LYS A CA 1
ATOM 1375 C C . LYS A 1 167 ? -16.396 1.640 -12.664 1.00 45.66 167 LYS A C 1
ATOM 1377 O O . LYS A 1 167 ? -16.477 0.779 -13.535 1.00 45.66 167 LYS A O 1
ATOM 1382 N N . THR A 1 168 ? -15.261 1.916 -12.042 1.00 47.38 168 THR A N 1
ATOM 1383 C CA . THR A 1 168 ? -13.916 1.406 -12.190 1.00 47.38 168 THR A CA 1
ATOM 1384 C C . THR A 1 168 ? -13.594 0.198 -11.286 1.00 47.38 168 THR A C 1
ATOM 1386 O O . THR A 1 168 ? -12.574 -0.438 -11.532 1.00 47.38 168 THR A O 1
ATOM 1389 N N . THR A 1 169 ? -14.388 -0.201 -10.277 1.00 43.62 169 THR A N 1
ATOM 1390 C CA . THR A 1 169 ? -13.924 -1.175 -9.249 1.00 43.62 169 THR A CA 1
ATOM 1391 C C . THR A 1 169 ? -13.906 -2.596 -9.789 1.00 43.62 169 THR A C 1
ATOM 1393 O O . THR A 1 169 ? -13.278 -3.477 -9.214 1.00 43.62 169 THR A O 1
ATOM 1396 N N . ARG A 1 170 ? -14.573 -2.812 -10.927 1.00 48.03 170 ARG A N 1
ATOM 1397 C CA . ARG A 1 170 ? -14.584 -4.077 -11.670 1.00 48.03 170 ARG A CA 1
ATOM 1398 C C . ARG A 1 170 ? -13.572 -4.125 -12.810 1.00 48.03 170 ARG A C 1
ATOM 1400 O O . ARG A 1 170 ? -13.403 -5.180 -13.410 1.00 48.03 170 ARG A O 1
ATOM 1407 N N . ILE A 1 171 ? -12.936 -3.001 -13.131 1.00 51.59 171 ILE A N 1
ATOM 1408 C CA . ILE A 1 171 ? -11.947 -2.922 -14.203 1.00 51.59 171 ILE A CA 1
ATOM 1409 C C . ILE A 1 171 ? -10.583 -3.221 -13.573 1.00 51.59 171 ILE A C 1
ATOM 1411 O O . ILE A 1 171 ? -10.179 -2.481 -12.670 1.00 51.59 171 ILE A O 1
ATOM 1415 N N . PRO A 1 172 ? -9.864 -4.270 -14.015 1.00 59.94 172 PRO A N 1
ATOM 1416 C CA . PRO A 1 172 ? -8.499 -4.529 -13.578 1.00 59.94 172 PRO A CA 1
ATOM 1417 C C . PRO A 1 172 ? -7.661 -3.256 -13.660 1.00 59.94 172 PRO A C 1
ATOM 1419 O O . PRO A 1 172 ? -7.753 -2.514 -14.640 1.00 59.94 172 PRO A O 1
ATOM 1422 N N . PHE A 1 173 ? -6.835 -2.994 -12.647 1.00 65.62 173 PHE A N 1
ATOM 1423 C CA . PHE A 1 173 ? -5.998 -1.793 -12.597 1.00 65.62 173 PHE A CA 1
ATOM 1424 C C . PHE A 1 173 ? -5.216 -1.582 -13.905 1.00 65.62 173 PHE A C 1
ATOM 1426 O O . PHE A 1 173 ? -5.164 -0.476 -14.431 1.00 65.62 173 PHE A O 1
ATOM 1433 N N . SER A 1 174 ? -4.735 -2.667 -14.511 1.00 62.03 174 SER A N 1
ATOM 1434 C CA . SER A 1 174 ? -4.080 -2.681 -15.820 1.00 62.03 174 SER A CA 1
ATOM 1435 C C . SER A 1 174 ? -4.927 -2.124 -16.976 1.00 62.03 174 SER A C 1
ATOM 1437 O O . SER A 1 174 ? -4.403 -1.414 -17.829 1.00 62.03 174 SER A O 1
ATOM 1439 N N . GLN A 1 175 ? -6.234 -2.385 -16.995 1.00 59.16 175 GLN A N 1
ATOM 1440 C CA . GLN A 1 175 ? -7.168 -1.848 -17.988 1.00 59.16 175 GLN A CA 1
ATOM 1441 C C . GLN A 1 175 ? -7.514 -0.374 -17.705 1.00 59.16 175 GLN A C 1
ATOM 1443 O O . GLN A 1 175 ? -7.720 0.397 -18.644 1.00 59.16 175 GLN A O 1
ATOM 1448 N N . LYS A 1 176 ? -7.502 0.061 -16.432 1.00 63.16 176 LYS A N 1
ATOM 1449 C CA . LYS A 1 176 ? -7.637 1.490 -16.077 1.00 63.16 176 LYS A CA 1
ATOM 1450 C C . LYS A 1 176 ? -6.490 2.315 -16.646 1.00 63.16 176 LYS A C 1
ATOM 1452 O O . LYS A 1 176 ? -6.728 3.413 -17.143 1.00 63.16 176 LYS A O 1
ATOM 1457 N N . LEU A 1 177 ? -5.268 1.775 -16.618 1.00 64.25 177 LEU A N 1
ATOM 1458 C CA . LEU A 1 177 ? -4.093 2.456 -17.163 1.00 64.25 177 LEU A CA 1
ATOM 1459 C C . LEU A 1 177 ? -4.294 2.814 -18.631 1.00 64.25 177 LEU A C 1
ATOM 1461 O O . LEU A 1 177 ? -4.066 3.959 -19.004 1.00 64.25 177 LEU A O 1
ATOM 1465 N N . THR A 1 178 ? -4.802 1.883 -19.442 1.00 62.50 178 THR A N 1
ATOM 1466 C CA . THR A 1 178 ? -5.083 2.131 -20.862 1.00 62.50 178 THR A CA 1
ATOM 1467 C C . THR A 1 178 ? -6.016 3.325 -21.075 1.00 62.50 178 THR A C 1
ATOM 1469 O O . THR A 1 178 ? -5.743 4.153 -21.940 1.00 62.50 178 THR A O 1
ATOM 1472 N N . GLY A 1 179 ? -7.064 3.459 -20.257 1.00 57.34 179 GLY A N 1
ATOM 1473 C CA . GLY A 1 179 ? -7.962 4.616 -20.297 1.00 57.34 179 GLY A CA 1
ATOM 1474 C C . GLY A 1 179 ? -7.306 5.915 -19.813 1.00 57.34 179 GLY A C 1
ATOM 1475 O O . GLY A 1 179 ? -7.540 6.971 -20.392 1.00 57.34 179 GLY A O 1
ATOM 1476 N N . MET A 1 180 ? -6.442 5.868 -18.794 1.00 57.41 180 MET A N 1
ATOM 1477 C CA . MET A 1 180 ? -5.772 7.066 -18.261 1.00 57.41 180 MET A CA 1
ATOM 1478 C C . MET A 1 180 ? -4.819 7.725 -19.268 1.00 57.41 180 MET A C 1
ATOM 1480 O O . MET A 1 180 ? -4.689 8.943 -19.253 1.00 57.41 180 MET A O 1
ATOM 1484 N N . PHE A 1 181 ? -4.198 6.965 -20.177 1.00 56.72 181 PHE A N 1
ATOM 1485 C CA . PHE A 1 181 ? -3.350 7.540 -21.233 1.00 56.72 181 PHE A CA 1
ATOM 1486 C C . PHE A 1 181 ? -4.133 8.264 -22.335 1.00 56.72 181 PHE A C 1
ATOM 1488 O O . PHE A 1 181 ? -3.560 9.109 -23.018 1.00 56.72 181 PHE A O 1
ATOM 1495 N N . THR A 1 182 ? -5.425 7.965 -22.510 1.00 55.16 182 THR A N 1
ATOM 1496 C CA . THR A 1 182 ? -6.285 8.669 -23.478 1.00 55.16 182 THR A CA 1
ATOM 1497 C C . THR A 1 182 ? -6.849 9.991 -22.956 1.00 55.16 182 THR A C 1
ATOM 1499 O O . THR A 1 182 ? -7.277 10.816 -23.758 1.00 55.16 182 THR A O 1
ATOM 1502 N N . PHE A 1 183 ? -6.831 10.228 -21.641 1.00 46.97 183 PHE A N 1
ATOM 1503 C CA . PHE A 1 183 ? -7.311 11.476 -21.044 1.00 46.97 183 PHE A CA 1
ATOM 1504 C C . PHE A 1 183 ? -6.122 12.358 -20.642 1.00 46.97 183 PHE A C 1
ATOM 1506 O O . PHE A 1 183 ? -5.481 12.141 -19.614 1.00 46.97 183 PHE A O 1
ATOM 1513 N N . GLU A 1 184 ? -5.814 13.358 -21.470 1.00 43.97 184 GLU A N 1
ATOM 1514 C CA . GLU A 1 184 ? -4.777 14.356 -21.195 1.00 43.97 184 GLU A CA 1
ATOM 1515 C C . GLU A 1 184 ? -4.940 14.999 -19.797 1.00 43.97 184 GLU A C 1
ATOM 1517 O O . GLU A 1 184 ? -6.033 15.358 -19.363 1.00 43.97 184 GLU A O 1
ATOM 1522 N N . ASN A 1 185 ? -3.806 15.234 -19.126 1.00 38.88 185 ASN A N 1
ATOM 1523 C CA . ASN A 1 185 ? -3.620 16.214 -18.044 1.00 38.88 185 ASN A CA 1
ATOM 1524 C C . ASN A 1 185 ? -4.139 15.959 -16.617 1.00 38.88 185 ASN A C 1
ATOM 1526 O O . ASN A 1 185 ? -4.016 16.863 -15.785 1.00 38.88 185 ASN A O 1
ATOM 1530 N N . THR A 1 186 ? -4.588 14.766 -16.226 1.00 41.50 186 THR A N 1
ATOM 1531 C CA . THR A 1 186 ? -4.807 14.519 -14.787 1.00 41.50 186 THR A CA 1
ATOM 1532 C C . THR A 1 186 ? -3.539 13.974 -14.132 1.00 41.50 186 THR A C 1
ATOM 1534 O O . THR A 1 186 ? -3.096 12.856 -14.383 1.00 41.50 186 THR A O 1
ATOM 1537 N N . ARG A 1 187 ? -2.915 14.781 -13.260 1.00 43.25 187 ARG A N 1
ATOM 1538 C CA . ARG A 1 187 ? -2.003 14.264 -12.229 1.00 43.25 187 ARG A CA 1
ATOM 1539 C C . ARG A 1 187 ? -2.746 13.135 -11.523 1.00 43.25 187 ARG A C 1
ATOM 1541 O O . ARG A 1 187 ? -3.718 13.414 -10.833 1.00 43.25 187 ARG A O 1
ATOM 1548 N N . SER A 1 188 ? -2.304 11.906 -11.780 1.00 49.09 188 SER A N 1
ATOM 1549 C CA . SER A 1 188 ? -2.908 10.629 -11.397 1.00 49.09 188 SER A CA 1
ATOM 1550 C C . SER A 1 188 ? -3.431 10.639 -9.955 1.00 49.09 188 SER A C 1
ATOM 1552 O O . SER A 1 188 ? -2.706 10.333 -9.007 1.00 49.09 188 SER A O 1
ATOM 1554 N N . TYR A 1 189 ? -4.686 11.057 -9.776 1.00 56.97 189 TYR A N 1
ATOM 1555 C CA . TYR A 1 189 ? -5.400 10.908 -8.519 1.00 56.97 189 TYR A CA 1
ATOM 1556 C C . TYR A 1 189 ? -6.026 9.526 -8.580 1.00 56.97 189 TYR A C 1
ATOM 1558 O O . TYR A 1 189 ? -7.121 9.346 -9.104 1.00 56.97 189 TYR A O 1
ATOM 1566 N N . ILE A 1 190 ? -5.271 8.523 -8.133 1.00 70.00 190 ILE A N 1
ATOM 1567 C CA . ILE A 1 190 ? -5.829 7.186 -7.978 1.00 70.00 190 ILE A CA 1
ATOM 1568 C C . ILE A 1 190 ? -6.861 7.283 -6.857 1.00 70.00 190 ILE A C 1
ATOM 1570 O O . ILE A 1 190 ? -6.521 7.545 -5.698 1.00 70.00 190 ILE A O 1
ATOM 1574 N N . GLU A 1 191 ? -8.130 7.163 -7.237 1.00 77.50 191 GLU A N 1
ATOM 1575 C CA . GLU A 1 191 ? -9.237 7.197 -6.295 1.00 77.50 191 GLU A CA 1
ATOM 1576 C C . GLU A 1 191 ? -9.168 5.996 -5.344 1.00 77.50 191 GLU A C 1
ATOM 1578 O O . GLU A 1 191 ? -8.792 4.889 -5.754 1.00 77.50 191 GLU A O 1
ATOM 1583 N N . PRO A 1 192 ? -9.537 6.191 -4.069 1.00 83.19 192 PRO A N 1
ATOM 1584 C CA . PRO A 1 192 ? -9.626 5.091 -3.128 1.00 83.19 192 PRO A CA 1
ATOM 1585 C C . PRO A 1 192 ? -10.634 4.054 -3.632 1.00 83.19 192 PRO A C 1
ATOM 1587 O O . PRO A 1 192 ? -11.684 4.383 -4.184 1.00 83.19 192 PRO A O 1
ATOM 1590 N N . SER A 1 193 ? -10.312 2.779 -3.427 1.00 84.62 193 SER A N 1
ATOM 1591 C CA . SER A 1 193 ? -11.218 1.671 -3.768 1.00 84.62 193 SER A CA 1
ATOM 1592 C C . SER A 1 193 ? -11.979 1.139 -2.553 1.00 84.62 193 SER A C 1
ATOM 1594 O O . SER A 1 193 ? -12.965 0.421 -2.719 1.00 84.62 193 SER A O 1
ATOM 1596 N N . TYR A 1 194 ? -11.557 1.517 -1.341 1.00 90.56 194 TYR A N 1
ATOM 1597 C CA . TYR A 1 194 ? -12.114 1.015 -0.091 1.00 90.56 194 TYR A CA 1
ATOM 1598 C C . TYR A 1 194 ? -12.315 2.123 0.943 1.00 90.56 194 TYR A C 1
ATOM 1600 O O . TYR A 1 194 ? -11.466 2.998 1.115 1.00 90.56 194 TYR A O 1
ATOM 1608 N N . ASP A 1 195 ? -13.408 2.014 1.689 1.00 93.06 195 ASP A N 1
ATOM 1609 C CA . ASP A 1 195 ? -13.600 2.661 2.982 1.00 93.06 195 ASP A CA 1
ATOM 1610 C C . ASP A 1 195 ? -13.193 1.696 4.106 1.00 93.06 195 ASP A C 1
ATOM 1612 O O . ASP A 1 195 ? -13.347 0.476 3.997 1.00 93.06 195 ASP A O 1
ATOM 1616 N N . LEU A 1 196 ? -12.701 2.231 5.222 1.00 94.56 196 LEU A N 1
ATOM 1617 C CA . LEU A 1 196 ? -12.382 1.457 6.419 1.00 94.56 196 LEU A CA 1
ATOM 1618 C C . LEU A 1 196 ? -13.529 1.566 7.423 1.00 94.56 196 LEU A C 1
ATOM 1620 O O . LEU A 1 196 ? -13.758 2.627 7.996 1.00 94.56 196 LEU A O 1
ATOM 1624 N N . MET A 1 197 ? -14.221 0.462 7.694 1.00 93.88 197 MET A N 1
ATOM 1625 C CA . MET A 1 197 ? -15.216 0.389 8.761 1.00 93.88 197 MET A CA 1
ATOM 1626 C C . MET A 1 197 ? -14.619 -0.223 10.017 1.00 93.88 197 MET A C 1
ATOM 1628 O O . MET A 1 197 ? -14.067 -1.318 9.972 1.00 93.88 197 MET A O 1
ATOM 1632 N N . ILE A 1 198 ? -14.803 0.439 11.154 1.00 91.62 198 ILE A N 1
ATOM 1633 C CA . ILE A 1 198 ? -14.388 -0.036 12.472 1.00 91.62 198 ILE A CA 1
ATOM 1634 C C . ILE A 1 198 ? -15.618 -0.144 13.361 1.00 91.62 198 ILE A C 1
ATOM 1636 O O . ILE A 1 198 ? -16.428 0.775 13.451 1.00 91.62 198 ILE A O 1
ATOM 1640 N N . VAL A 1 199 ? -15.760 -1.284 14.024 1.00 89.69 199 VAL A N 1
ATOM 1641 C CA . VAL A 1 199 ? -16.844 -1.578 14.958 1.00 89.69 199 VAL A CA 1
ATOM 1642 C C . VAL A 1 199 ? -16.244 -1.749 16.346 1.00 89.6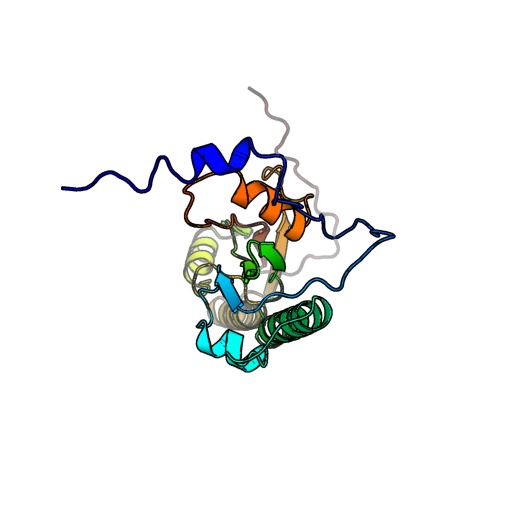9 199 VAL A C 1
ATOM 1644 O O . VAL A 1 199 ? -15.415 -2.638 16.561 1.00 89.69 199 VAL A O 1
ATOM 1647 N N . VAL A 1 200 ? -16.678 -0.915 17.289 1.00 86.56 200 VAL A N 1
ATOM 1648 C CA . VAL A 1 200 ? -16.229 -0.946 18.687 1.00 86.56 200 VAL A CA 1
ATOM 1649 C C . VAL A 1 200 ? -17.367 -1.359 19.611 1.00 86.56 200 VAL A C 1
ATOM 1651 O O . VAL A 1 200 ? -18.498 -0.900 19.461 1.00 86.56 200 VAL A O 1
ATOM 1654 N N . LYS A 1 201 ? -17.078 -2.242 20.574 1.00 78.19 201 LYS A N 1
ATOM 1655 C CA . LYS A 1 201 ? -18.052 -2.714 21.570 1.00 78.19 201 LYS A CA 1
ATOM 1656 C C . LYS A 1 201 ? -17.456 -2.720 22.974 1.00 78.19 201 LYS A C 1
ATOM 1658 O O . LYS A 1 201 ? -16.303 -3.109 23.181 1.00 78.19 201 LYS A O 1
ATOM 1663 N N . LYS A 1 202 ? -18.275 -2.310 23.947 1.00 68.75 202 LYS A N 1
ATOM 1664 C CA . LYS A 1 202 ? -17.914 -2.252 25.373 1.00 68.75 202 LYS A CA 1
ATOM 1665 C C . LYS A 1 202 ? -18.314 -3.521 26.142 1.00 68.75 202 LYS A C 1
ATOM 1667 O O . LYS A 1 202 ? -17.661 -3.862 27.124 1.00 68.75 202 LYS A O 1
ATOM 1672 N N . LYS A 1 203 ? -19.348 -4.237 25.685 1.00 64.56 203 LYS A N 1
ATOM 1673 C CA . LYS A 1 203 ? -19.801 -5.535 26.217 1.00 64.56 203 LYS A CA 1
ATOM 1674 C C . LYS A 1 203 ? -19.866 -6.587 25.105 1.00 64.56 203 LYS A C 1
ATOM 1676 O O . LYS A 1 203 ? -20.073 -6.248 23.939 1.00 64.56 203 LYS A O 1
ATOM 1681 N N . ASP A 1 204 ? -19.659 -7.847 25.479 1.00 52.44 204 ASP A N 1
ATOM 1682 C CA . ASP A 1 204 ? -19.843 -8.984 24.582 1.00 52.44 204 ASP A CA 1
ATOM 1683 C C . ASP A 1 204 ? -21.327 -9.131 24.245 1.00 52.44 204 ASP A C 1
ATOM 1685 O O . ASP A 1 204 ? -22.196 -8.841 25.070 1.00 52.44 204 ASP A O 1
ATOM 1689 N N . TRP A 1 205 ? -21.621 -9.541 23.014 1.00 49.69 205 TRP A N 1
ATOM 1690 C CA . TRP A 1 205 ? -22.966 -9.987 22.679 1.00 49.69 205 TRP A CA 1
ATOM 1691 C C . TRP A 1 205 ? -23.244 -11.223 23.528 1.00 49.69 205 TRP A C 1
ATOM 1693 O O . TRP A 1 205 ? -22.502 -12.197 23.431 1.00 49.69 205 TRP A O 1
ATOM 1703 N N . GLY A 1 206 ? -24.288 -11.185 24.355 1.00 40.84 206 GLY A N 1
ATOM 1704 C CA . GLY A 1 206 ? -24.919 -12.435 24.756 1.00 40.84 206 GLY A CA 1
ATOM 1705 C C . GLY A 1 206 ? -25.378 -13.157 23.490 1.00 40.84 206 GLY A C 1
ATOM 1706 O O . GLY A 1 206 ? -25.777 -12.506 22.520 1.00 40.84 206 GLY A O 1
ATOM 1707 N N . GLU A 1 207 ? -25.284 -14.483 23.473 1.00 43.66 207 GLU A N 1
ATOM 1708 C CA . GLU A 1 207 ? -25.933 -15.311 22.458 1.00 43.66 207 GLU A CA 1
ATOM 1709 C C . GLU A 1 207 ? -27.450 -15.105 22.575 1.00 43.66 207 GLU A C 1
ATOM 1711 O O . GLU A 1 207 ? -28.136 -15.757 23.352 1.00 43.66 207 GLU A O 1
ATOM 1716 N N . GLY A 1 208 ? -27.970 -14.100 21.879 1.00 41.19 208 GLY A N 1
ATOM 1717 C CA . GLY A 1 208 ? -29.365 -13.703 21.972 1.00 41.19 208 GLY A CA 1
ATOM 1718 C C . GLY A 1 208 ? -29.722 -12.796 20.809 1.00 41.19 208 GLY A C 1
ATOM 1719 O O . GLY A 1 208 ? -29.181 -11.701 20.682 1.00 41.19 208 GLY A O 1
ATOM 1720 N N . LEU A 1 209 ? -30.602 -13.308 19.950 1.00 49.88 209 LEU A N 1
ATOM 1721 C CA . LEU A 1 209 ? -31.197 -12.690 18.764 1.00 49.88 209 LEU A CA 1
ATOM 1722 C C . LEU A 1 209 ? -31.432 -11.176 18.936 1.00 49.88 209 LEU A C 1
ATOM 1724 O O . LEU A 1 209 ? -32.418 -10.746 19.528 1.00 49.88 209 LEU A O 1
ATOM 1728 N N . GLY A 1 210 ? -30.525 -10.359 18.400 1.00 40.47 210 GLY A N 1
ATOM 1729 C CA . GLY A 1 210 ? -30.689 -8.912 18.333 1.00 40.47 210 GLY A CA 1
ATOM 1730 C C . GLY A 1 210 ? -31.426 -8.539 17.055 1.00 40.47 210 GLY A C 1
ATOM 1731 O O . GLY A 1 210 ? -30.831 -8.580 15.979 1.00 40.47 210 GLY A O 1
ATOM 1732 N N . ALA A 1 211 ? -32.709 -8.204 17.187 1.00 41.59 211 ALA A N 1
ATOM 1733 C CA . ALA A 1 211 ? -33.554 -7.669 16.130 1.00 41.59 211 ALA A CA 1
ATOM 1734 C C . ALA A 1 211 ? -32.813 -6.610 15.295 1.00 41.59 211 ALA A C 1
ATOM 1736 O O . ALA A 1 211 ? -32.324 -5.605 15.814 1.00 41.59 211 ALA A O 1
ATOM 1737 N N . SER A 1 212 ? -32.741 -6.839 13.987 1.00 38.47 212 SER A N 1
ATOM 1738 C CA . SER A 1 212 ? -32.391 -5.811 13.018 1.00 38.47 212 SER A CA 1
ATOM 1739 C C . SER A 1 212 ? -33.516 -4.776 12.990 1.00 38.47 212 SER A C 1
ATOM 1741 O O . SER A 1 212 ? -34.560 -5.016 12.387 1.00 38.47 212 SER A O 1
ATOM 1743 N N . LEU A 1 213 ? -33.319 -3.630 13.640 1.00 39.25 213 LEU A N 1
ATOM 1744 C CA . LEU A 1 213 ? -34.057 -2.424 13.277 1.00 39.25 213 LEU A CA 1
ATOM 1745 C C . LEU A 1 213 ? -33.451 -1.901 11.975 1.00 39.25 213 LEU A C 1
ATOM 1747 O O . LEU A 1 213 ? -32.395 -1.268 11.956 1.00 39.25 213 LEU A O 1
ATOM 1751 N N . ASP A 1 214 ? -34.112 -2.272 10.887 1.00 39.28 214 ASP A N 1
ATOM 1752 C CA . ASP A 1 214 ? -33.930 -1.699 9.566 1.00 39.28 214 ASP A CA 1
ATOM 1753 C C . ASP A 1 214 ? -34.488 -0.267 9.590 1.00 39.28 214 ASP A C 1
ATOM 1755 O O . ASP A 1 214 ? -35.683 -0.055 9.773 1.00 39.28 214 ASP A O 1
ATOM 1759 N N . TYR A 1 215 ? -33.611 0.731 9.477 1.00 44.72 215 TYR A N 1
ATOM 1760 C CA . TYR A 1 215 ? -33.992 2.149 9.432 1.00 44.72 215 TYR A CA 1
ATOM 1761 C C . TYR A 1 215 ? -34.282 2.637 8.001 1.00 44.72 215 TYR A C 1
ATOM 1763 O O . TYR A 1 215 ? -34.269 3.840 7.750 1.00 44.72 215 TYR A O 1
ATOM 1771 N N . SER A 1 216 ? -34.549 1.738 7.046 1.00 42.78 216 SER A N 1
ATOM 1772 C CA . SER A 1 216 ? -34.877 2.125 5.666 1.00 42.78 216 SER A CA 1
ATOM 1773 C C . SER A 1 216 ? -36.374 2.320 5.380 1.00 42.78 216 SER A C 1
ATOM 1775 O O . SER A 1 216 ? -36.738 2.686 4.266 1.00 42.78 216 SER A O 1
ATOM 1777 N N . SER A 1 217 ? -37.255 2.191 6.376 1.00 42.34 217 SER A N 1
ATOM 1778 C CA . SER A 1 217 ? -38.695 2.434 6.219 1.00 42.34 217 SER A CA 1
ATOM 1779 C C . SER A 1 217 ? -39.162 3.730 6.886 1.00 42.34 217 SER A C 1
ATOM 1781 O O . SER A 1 217 ? -39.964 3.683 7.808 1.00 42.34 217 SER A O 1
ATOM 1783 N N . PHE A 1 218 ? -38.683 4.880 6.414 1.00 38.75 218 PHE A N 1
ATOM 1784 C CA . PHE A 1 218 ? -39.467 6.122 6.406 1.00 38.75 218 PHE A CA 1
ATOM 1785 C C . PHE A 1 218 ? -39.039 6.948 5.195 1.00 38.75 218 PHE A C 1
ATOM 1787 O O . PHE A 1 218 ? -38.101 7.737 5.250 1.00 38.75 218 PHE A O 1
ATOM 1794 N N . GLY A 1 219 ? -39.729 6.715 4.079 1.00 42.56 219 GLY A N 1
ATOM 1795 C CA . GLY A 1 219 ? -39.898 7.750 3.075 1.00 42.56 219 GLY A CA 1
ATOM 1796 C C . GLY A 1 219 ? -40.931 8.749 3.581 1.00 42.56 219 GLY A C 1
ATOM 1797 O O . GLY A 1 219 ? -42.006 8.326 4.005 1.00 42.56 219 GLY A O 1
ATOM 1798 N N . LEU A 1 220 ? -40.565 10.027 3.546 1.00 36.09 220 LEU A N 1
ATOM 1799 C CA . LEU A 1 220 ? -41.388 11.200 3.245 1.00 36.09 220 LEU A CA 1
ATOM 1800 C C . LEU A 1 220 ? -40.435 12.341 2.869 1.00 36.09 220 LEU A C 1
ATOM 1802 O O . LEU A 1 220 ? -39.446 12.539 3.610 1.00 36.09 220 LEU A O 1
#

Radius of gyration: 23.04 Å; Cα contacts (8 Å, |Δi|>4): 283; chains: 1; bounding box: 63×49×66 Å